Protein AF-N1UQJ8-F1 (afdb_monomer)

Secondary structure (DSSP, 8-state):
--HHHHHHHHHHHHHHHHHHHHHHHHHHHHHHHHHHHHHHHHHHHHH--SHHHHHHHHHHHHHHHHHHHHHHHH-TT--HHHHHHHHHHHHHHHTTSSS----HHHHHHHHHHHHHTT-HHHHHHHHHHT--TT---SSSSS-HHHHHHHHHHHHHHHS--GGG-SS------------

Structure (mmCIF, N/CA/C/O backbone):
data_AF-N1UQJ8-F1
#
_entry.id   AF-N1UQJ8-F1
#
loop_
_atom_site.group_PDB
_atom_site.id
_atom_site.type_symbol
_atom_site.label_atom_id
_atom_site.label_alt_id
_atom_site.label_comp_id
_atom_site.label_asym_id
_atom_site.label_entity_id
_atom_site.label_seq_id
_atom_site.pdbx_PDB_ins_code
_atom_site.Cartn_x
_atom_site.Cartn_y
_atom_site.Cartn_z
_atom_site.occupancy
_atom_site.B_iso_or_equiv
_atom_site.auth_seq_id
_atom_site.auth_comp_id
_atom_site.auth_asym_id
_atom_site.auth_atom_id
_atom_site.pdbx_PDB_model_num
ATOM 1 N N . MET A 1 1 ? 20.478 -15.744 -39.785 1.00 52.62 1 MET A N 1
ATOM 2 C CA . MET A 1 1 ? 20.527 -15.226 -38.402 1.00 52.62 1 MET A CA 1
ATOM 3 C C . MET A 1 1 ? 20.583 -16.413 -37.459 1.00 52.62 1 MET A C 1
ATOM 5 O O . MET A 1 1 ? 19.744 -17.298 -37.566 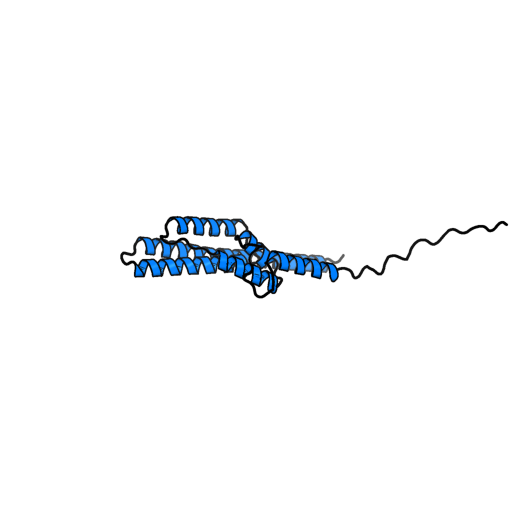1.00 52.62 1 MET A O 1
ATOM 9 N N . ASP A 1 2 ? 21.641 -16.450 -36.652 1.00 56.22 2 ASP A N 1
ATOM 10 C CA . ASP A 1 2 ? 22.179 -17.592 -35.904 1.00 56.22 2 ASP A CA 1
ATOM 11 C C . ASP A 1 2 ? 21.234 -18.195 -34.860 1.00 56.22 2 ASP A C 1
ATOM 13 O O . ASP A 1 2 ? 20.729 -17.490 -33.986 1.00 56.22 2 ASP A O 1
ATOM 17 N N . GLY A 1 3 ? 21.097 -19.525 -34.854 1.00 64.88 3 GLY A N 1
ATOM 18 C CA . GLY A 1 3 ? 20.376 -20.269 -33.809 1.00 64.88 3 GLY A CA 1
ATOM 19 C C . GLY A 1 3 ? 20.895 -20.013 -32.383 1.00 64.88 3 GLY A C 1
ATOM 20 O O . GLY A 1 3 ? 20.139 -20.153 -31.423 1.00 64.88 3 GLY A O 1
ATOM 21 N N . SER A 1 4 ? 22.142 -19.549 -32.246 1.00 72.38 4 SER A N 1
ATOM 22 C CA . SER A 1 4 ? 22.735 -19.099 -30.978 1.00 72.38 4 SER A CA 1
ATOM 23 C C . SER A 1 4 ? 22.048 -17.844 -30.414 1.00 72.38 4 SER A C 1
ATOM 25 O O . SER A 1 4 ? 21.702 -17.800 -29.234 1.00 72.38 4 SER A O 1
ATOM 27 N N . TYR A 1 5 ? 21.741 -16.854 -31.264 1.00 76.25 5 TYR A N 1
ATOM 28 C CA . TYR A 1 5 ? 21.048 -15.630 -30.843 1.00 76.25 5 TYR A CA 1
ATOM 29 C C . TYR A 1 5 ? 19.602 -15.913 -30.416 1.00 76.25 5 TYR A C 1
ATOM 31 O O . TYR A 1 5 ? 19.118 -15.356 -29.432 1.00 76.25 5 TYR A O 1
ATOM 39 N N . LYS A 1 6 ? 18.925 -16.833 -31.119 1.00 80.25 6 LYS A N 1
ATOM 40 C CA . LYS A 1 6 ? 17.567 -17.274 -30.773 1.00 80.25 6 LYS A CA 1
ATOM 41 C C . LYS A 1 6 ? 17.530 -17.982 -29.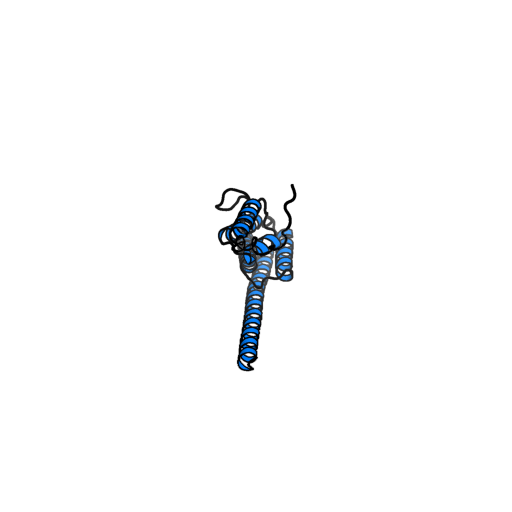410 1.00 80.25 6 LYS A C 1
ATOM 43 O O . LYS A 1 6 ? 16.727 -17.612 -28.562 1.00 80.25 6 LYS A O 1
ATOM 48 N N . SER A 1 7 ? 18.446 -18.921 -29.174 1.00 80.88 7 SER A N 1
ATOM 49 C CA . SER A 1 7 ? 18.568 -19.647 -27.898 1.00 80.88 7 SER A CA 1
ATOM 50 C C . SER A 1 7 ? 18.913 -18.727 -26.715 1.00 80.88 7 SER A C 1
ATOM 52 O O . SER A 1 7 ? 18.336 -18.835 -25.627 1.00 80.88 7 SER A O 1
ATOM 54 N N . PHE A 1 8 ? 19.814 -17.761 -26.928 1.00 83.75 8 PHE A N 1
ATOM 55 C CA . PHE A 1 8 ? 20.154 -16.768 -25.910 1.00 83.75 8 PHE A CA 1
ATOM 56 C C . PHE A 1 8 ? 18.946 -15.898 -25.545 1.00 83.75 8 PHE A C 1
ATOM 58 O O . PHE A 1 8 ? 18.638 -15.738 -24.364 1.00 83.75 8 PHE A O 1
ATOM 65 N N . ARG A 1 9 ? 18.217 -15.395 -26.548 1.00 89.00 9 ARG A N 1
ATOM 66 C CA . ARG A 1 9 ? 17.005 -14.596 -26.338 1.00 89.00 9 ARG A CA 1
ATOM 67 C C . ARG A 1 9 ? 15.936 -15.366 -25.558 1.00 89.00 9 ARG A C 1
ATOM 69 O O . ARG A 1 9 ? 15.451 -14.851 -24.556 1.00 89.00 9 ARG A O 1
ATOM 76 N N . GLU A 1 10 ? 15.640 -16.604 -25.950 1.00 89.12 10 GLU A N 1
ATOM 77 C CA . GLU A 1 10 ? 14.674 -17.466 -25.248 1.00 89.12 10 GLU A CA 1
ATOM 78 C C . GLU A 1 10 ? 15.070 -17.704 -23.779 1.00 89.12 10 GLU A C 1
ATOM 80 O O . GLU A 1 10 ? 14.221 -17.767 -22.889 1.00 89.12 10 GLU A O 1
ATOM 85 N N . THR A 1 11 ? 16.371 -17.808 -23.495 1.00 87.44 11 THR A N 1
ATOM 86 C CA . THR A 1 11 ? 16.876 -17.961 -22.123 1.00 87.44 11 THR A CA 1
ATOM 87 C C . THR A 1 11 ? 16.673 -16.692 -21.294 1.00 87.44 11 THR A C 1
ATOM 89 O O . THR A 1 11 ? 16.304 -16.777 -20.121 1.00 87.44 11 THR A O 1
ATOM 92 N N . ILE A 1 12 ? 16.914 -15.516 -21.880 1.00 89.25 12 ILE A N 1
ATOM 93 C CA . ILE A 1 12 ? 16.689 -14.227 -21.214 1.00 89.25 12 ILE A CA 1
ATOM 94 C C . ILE A 1 12 ? 15.198 -14.018 -20.932 1.00 89.25 12 ILE A C 1
ATOM 96 O O . ILE A 1 12 ? 14.849 -13.658 -19.809 1.00 89.25 12 ILE A O 1
ATOM 100 N N . GLU A 1 13 ? 14.327 -14.316 -21.897 1.00 89.94 13 GLU A N 1
ATOM 101 C CA . GLU A 1 13 ? 12.870 -14.216 -21.743 1.00 89.94 13 GLU A CA 1
ATOM 102 C C . GLU A 1 13 ? 12.369 -15.123 -20.602 1.00 89.94 13 GLU A C 1
ATOM 104 O O . GLU A 1 13 ? 11.734 -14.638 -19.668 1.00 89.94 13 GLU A O 1
ATOM 109 N N . LYS A 1 14 ? 12.779 -16.400 -20.563 1.00 89.75 14 LYS A N 1
ATOM 110 C CA . LYS A 1 14 ? 12.418 -17.321 -19.464 1.00 89.75 14 LYS A CA 1
ATOM 111 C C . LYS A 1 14 ? 12.905 -16.857 -18.089 1.00 89.75 14 LYS A C 1
ATOM 113 O O . LYS A 1 14 ? 12.211 -17.041 -17.085 1.00 89.75 14 LYS A O 1
ATOM 118 N N . LYS A 1 15 ? 14.111 -16.281 -18.009 1.00 87.00 15 LYS A N 1
ATOM 119 C CA . LYS A 1 15 ? 14.643 -15.729 -16.751 1.00 87.00 15 LYS A CA 1
ATOM 120 C C . LYS A 1 15 ? 13.838 -14.515 -16.294 1.00 87.00 15 LYS A C 1
ATOM 122 O O . LYS A 1 15 ? 13.539 -14.419 -15.105 1.00 87.00 15 LYS A O 1
ATOM 127 N N . ALA A 1 16 ? 13.469 -13.630 -17.219 1.00 84.75 16 ALA A N 1
ATOM 128 C CA . ALA A 1 16 ? 12.632 -12.471 -16.929 1.00 84.75 16 ALA A CA 1
ATOM 129 C C . ALA A 1 16 ? 11.248 -12.899 -16.413 1.00 84.75 16 ALA A C 1
ATOM 131 O O . ALA A 1 16 ? 10.844 -12.457 -15.341 1.00 84.75 16 ALA A O 1
ATOM 132 N N . GLU A 1 17 ? 10.586 -13.842 -17.090 1.00 87.88 17 GLU A N 1
ATOM 133 C CA . GLU A 1 17 ? 9.292 -14.398 -16.663 1.00 87.88 17 GLU A CA 1
ATOM 134 C C . GLU A 1 17 ? 9.362 -15.045 -15.272 1.00 87.88 17 GLU A C 1
ATOM 136 O O . GLU A 1 17 ? 8.488 -14.847 -14.424 1.00 87.88 17 GLU A O 1
ATOM 141 N N . THR A 1 18 ? 10.422 -15.813 -15.006 1.00 88.06 18 THR A N 1
ATOM 142 C CA . THR A 1 18 ? 10.614 -16.466 -13.703 1.00 88.06 18 THR A CA 1
ATOM 143 C C . THR A 1 18 ? 10.834 -15.437 -12.593 1.00 88.06 18 THR A C 1
ATOM 145 O O . THR A 1 18 ? 10.265 -15.573 -11.505 1.00 88.06 18 THR A O 1
ATOM 148 N N . SER A 1 19 ? 11.627 -14.397 -12.867 1.00 80.81 19 SER A N 1
ATOM 149 C CA . SER A 1 19 ? 11.856 -13.282 -11.944 1.00 80.81 19 SER A CA 1
ATOM 150 C C . SER A 1 19 ? 10.551 -12.551 -11.636 1.00 80.81 19 SER A C 1
ATOM 152 O O . SER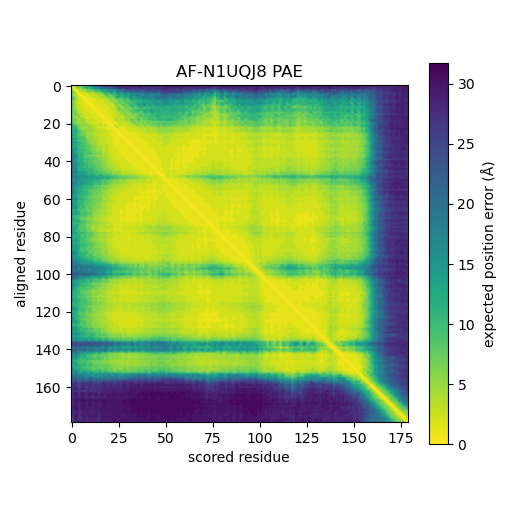 A 1 19 ? 10.211 -12.357 -10.470 1.00 80.81 19 SER A O 1
ATOM 154 N N . GLU A 1 20 ? 9.758 -12.248 -12.666 1.00 88.56 20 GLU A N 1
ATOM 155 C CA . GLU A 1 20 ? 8.463 -11.591 -12.513 1.00 88.56 20 GLU A CA 1
ATOM 156 C C . GLU A 1 20 ? 7.495 -12.426 -11.668 1.00 88.56 20 GLU A C 1
ATOM 158 O O . GLU A 1 20 ? 6.897 -11.926 -10.712 1.00 88.56 20 GLU A O 1
ATOM 163 N N . LYS A 1 21 ? 7.366 -13.723 -11.970 1.00 90.44 21 LYS A N 1
ATOM 164 C CA . LYS A 1 21 ? 6.500 -14.632 -11.211 1.00 90.44 21 LYS A CA 1
ATOM 165 C C . LYS A 1 21 ? 6.917 -14.713 -9.742 1.00 90.44 21 LYS A C 1
ATOM 167 O O . LYS A 1 21 ? 6.063 -14.678 -8.855 1.00 90.44 21 LYS A O 1
ATOM 172 N N . THR A 1 22 ? 8.220 -14.801 -9.483 1.00 90.88 22 THR A N 1
ATOM 173 C CA . THR A 1 22 ? 8.768 -14.875 -8.122 1.00 90.88 22 THR A CA 1
ATOM 174 C C . THR A 1 22 ? 8.526 -13.572 -7.364 1.00 90.88 22 THR A C 1
ATOM 176 O O . THR A 1 22 ? 8.047 -13.603 -6.231 1.00 90.88 22 THR A O 1
ATOM 179 N N . GLY A 1 23 ? 8.765 -12.428 -8.007 1.00 90.88 23 GLY A N 1
ATOM 180 C CA . GLY A 1 23 ? 8.510 -11.106 -7.444 1.00 90.88 23 GLY A CA 1
ATOM 181 C C . GLY A 1 23 ? 7.039 -10.884 -7.089 1.00 90.88 23 GLY A C 1
ATOM 182 O O . GLY A 1 23 ? 6.725 -10.484 -5.966 1.00 90.88 23 GLY A O 1
ATOM 183 N N . ARG A 1 24 ? 6.121 -11.245 -7.996 1.00 93.06 24 ARG A N 1
ATOM 184 C CA . ARG A 1 24 ? 4.669 -11.215 -7.746 1.00 93.06 24 ARG A CA 1
ATOM 185 C C . ARG A 1 24 ? 4.270 -12.122 -6.583 1.00 93.06 24 ARG A C 1
ATOM 187 O O . ARG A 1 24 ? 3.485 -11.708 -5.734 1.00 93.06 24 ARG A O 1
ATOM 194 N N . SER A 1 25 ? 4.813 -13.339 -6.518 1.00 93.69 25 SER A N 1
ATOM 195 C CA . SER A 1 25 ? 4.526 -14.269 -5.420 1.00 93.69 25 SER A CA 1
ATOM 196 C C . SER A 1 25 ? 5.012 -13.729 -4.076 1.00 93.69 25 SER A C 1
ATOM 198 O O . SER A 1 25 ? 4.287 -13.820 -3.088 1.00 93.69 25 SER A O 1
ATOM 200 N N . HIS A 1 26 ? 6.214 -13.153 -4.033 1.00 94.88 26 HIS A N 1
ATOM 201 C CA . HIS A 1 26 ? 6.765 -12.557 -2.820 1.00 94.88 26 HIS A CA 1
ATOM 202 C C . HIS A 1 26 ? 5.910 -11.378 -2.338 1.00 94.88 26 HIS A C 1
ATOM 204 O O . HIS A 1 26 ? 5.554 -11.318 -1.161 1.00 94.88 26 HIS A O 1
ATOM 210 N N . LEU A 1 27 ? 5.516 -10.483 -3.254 1.00 96.56 27 LEU A N 1
ATOM 211 C CA . LEU A 1 27 ? 4.613 -9.375 -2.947 1.00 96.56 27 LEU A CA 1
ATOM 212 C C . LEU A 1 27 ? 3.276 -9.881 -2.387 1.00 96.56 27 LEU A C 1
ATOM 214 O O . LEU A 1 27 ? 2.845 -9.425 -1.332 1.00 96.56 27 LEU A O 1
ATOM 218 N N . SER A 1 28 ? 2.640 -10.847 -3.054 1.00 95.31 28 SER A N 1
ATOM 219 C CA . SER A 1 28 ? 1.367 -11.416 -2.598 1.00 95.31 28 SER A CA 1
ATOM 220 C C . SER A 1 28 ? 1.471 -12.035 -1.204 1.00 95.31 28 SER A C 1
ATOM 222 O O . SER A 1 28 ? 0.627 -11.753 -0.358 1.00 95.31 28 SER A O 1
ATOM 224 N N . ASN A 1 29 ? 2.523 -12.811 -0.929 1.00 96.44 29 ASN A N 1
ATOM 225 C CA . ASN A 1 29 ? 2.736 -13.416 0.390 1.00 96.44 29 ASN A CA 1
ATOM 226 C C . ASN A 1 29 ? 2.926 -12.356 1.482 1.00 96.44 29 ASN A C 1
ATOM 228 O O . ASN A 1 29 ? 2.368 -12.472 2.578 1.00 96.44 29 ASN A O 1
ATOM 232 N N . ARG A 1 30 ? 3.692 -11.300 1.177 1.00 97.00 30 ARG A N 1
ATOM 233 C CA . ARG A 1 30 ? 3.919 -10.188 2.102 1.00 97.00 30 ARG A CA 1
ATOM 234 C C . ARG A 1 30 ? 2.614 -9.472 2.438 1.00 97.00 30 ARG A C 1
ATOM 236 O O . ARG A 1 30 ? 2.335 -9.253 3.612 1.00 97.00 30 ARG A O 1
ATOM 243 N N . LEU A 1 31 ? 1.808 -9.161 1.424 1.00 97.69 31 LEU A N 1
ATOM 244 C CA . LEU A 1 31 ? 0.510 -8.511 1.608 1.00 97.69 31 LEU A CA 1
ATOM 245 C C . LEU A 1 31 ? -0.469 -9.394 2.378 1.00 97.69 31 LEU A C 1
ATOM 247 O O . LEU A 1 31 ? -1.176 -8.890 3.241 1.00 97.69 31 LEU A O 1
ATOM 251 N N . GLU A 1 32 ? -0.491 -10.703 2.127 1.00 97.38 32 GLU A N 1
ATOM 252 C CA . GLU A 1 32 ? -1.380 -11.608 2.859 1.00 97.38 32 GLU A CA 1
ATOM 253 C C . GLU A 1 32 ? -1.020 -11.678 4.346 1.00 97.38 32 GLU A C 1
ATOM 255 O O . GLU A 1 32 ? -1.902 -11.635 5.198 1.00 97.38 32 GLU A O 1
ATOM 260 N N . THR A 1 33 ? 0.274 -11.663 4.677 1.00 97.69 33 THR A N 1
ATOM 261 C CA . THR A 1 33 ? 0.726 -11.571 6.076 1.00 97.69 33 THR A CA 1
ATOM 262 C C . THR A 1 33 ? 0.260 -10.268 6.731 1.00 97.69 33 THR A C 1
ATOM 264 O O . THR A 1 33 ? -0.181 -10.278 7.879 1.00 97.69 33 THR A O 1
ATOM 267 N N . ILE A 1 34 ? 0.305 -9.155 5.995 1.00 97.81 34 ILE A N 1
ATOM 268 C CA . ILE A 1 34 ? -0.184 -7.854 6.467 1.00 97.81 34 ILE A CA 1
ATOM 269 C C . ILE A 1 34 ? -1.697 -7.890 6.703 1.00 97.81 34 ILE A C 1
ATOM 271 O O . ILE A 1 34 ? -2.158 -7.438 7.747 1.00 97.81 34 ILE A O 1
ATOM 275 N N . TYR A 1 35 ? -2.478 -8.466 5.785 1.00 97.31 35 TYR A N 1
ATOM 276 C CA . TYR A 1 35 ? -3.929 -8.577 5.954 1.00 97.31 35 TYR A CA 1
ATOM 277 C C . TYR A 1 35 ? -4.311 -9.471 7.135 1.00 97.31 35 TYR A C 1
ATOM 279 O O . TYR A 1 35 ? -5.182 -9.099 7.916 1.00 97.31 35 TYR A O 1
ATOM 287 N N . LEU A 1 36 ? -3.627 -10.603 7.318 1.00 97.44 36 LEU A N 1
ATOM 288 C CA . LEU A 1 36 ? -3.834 -11.469 8.481 1.00 97.44 36 LEU A CA 1
ATOM 289 C C . LEU A 1 36 ? -3.515 -10.747 9.794 1.00 97.44 36 LEU A C 1
ATOM 291 O O . LEU A 1 36 ? -4.248 -10.900 10.769 1.00 97.44 36 LEU A O 1
ATOM 295 N N . LEU A 1 37 ? -2.450 -9.940 9.818 1.00 97.50 37 LEU A N 1
ATOM 296 C CA . LEU A 1 37 ? -2.112 -9.115 10.975 1.00 97.50 37 LEU A CA 1
ATOM 297 C C . LEU A 1 37 ? -3.211 -8.086 11.262 1.00 97.50 37 LEU A C 1
ATOM 299 O O . LEU A 1 37 ? -3.656 -7.990 12.402 1.00 97.50 37 LEU A O 1
ATOM 303 N N . ILE A 1 38 ? -3.679 -7.365 10.239 1.00 95.94 38 ILE A N 1
ATOM 304 C CA . ILE A 1 38 ? -4.768 -6.389 10.375 1.00 95.94 38 ILE A CA 1
ATOM 305 C C . ILE A 1 38 ? -6.014 -7.060 10.952 1.00 95.94 38 ILE A C 1
ATOM 307 O O . ILE A 1 38 ? -6.547 -6.568 11.939 1.00 95.94 38 ILE A O 1
ATOM 311 N N . GLU A 1 39 ? -6.460 -8.190 10.398 1.00 95.81 39 GLU A N 1
ATOM 312 C CA . GLU A 1 39 ? -7.659 -8.882 10.894 1.00 95.81 39 GLU A CA 1
ATOM 313 C C . GLU A 1 39 ? -7.492 -9.400 12.324 1.00 95.81 39 GLU A C 1
ATOM 315 O O . GLU A 1 39 ? -8.425 -9.316 13.128 1.00 95.81 39 GLU A O 1
ATOM 320 N N . ARG A 1 40 ? -6.303 -9.911 12.668 1.00 97.31 40 ARG A N 1
ATOM 321 C CA . ARG A 1 40 ? -6.004 -10.379 14.024 1.00 97.31 40 ARG A CA 1
ATOM 322 C C . ARG A 1 40 ? -6.102 -9.243 15.032 1.00 97.31 40 ARG A C 1
ATOM 324 O O . ARG A 1 40 ? -6.803 -9.383 16.029 1.00 97.31 40 ARG A O 1
ATOM 331 N N . GLU A 1 41 ? -5.404 -8.138 14.784 1.00 95.94 41 GLU A N 1
ATOM 332 C CA . GLU A 1 41 ? -5.404 -6.991 15.698 1.00 95.94 41 GLU A CA 1
ATOM 333 C C . GLU A 1 41 ? -6.775 -6.309 15.730 1.00 95.94 41 GLU A C 1
ATOM 335 O O . GLU A 1 41 ? -7.223 -5.903 16.794 1.00 95.94 41 GLU A O 1
ATOM 340 N N . PHE A 1 42 ? -7.484 -6.261 14.599 1.00 93.50 42 PHE A N 1
ATOM 341 C CA . PHE A 1 42 ? -8.849 -5.742 14.524 1.00 93.50 42 PHE A CA 1
ATOM 342 C C . PHE A 1 42 ? -9.834 -6.573 15.359 1.00 93.50 42 PHE A C 1
ATOM 344 O O . PHE A 1 42 ? -10.694 -6.028 16.043 1.00 93.50 42 PHE A O 1
ATOM 351 N N . THR A 1 43 ? -9.694 -7.900 15.342 1.00 94.12 43 THR A N 1
ATOM 352 C CA . THR A 1 43 ? -10.510 -8.794 16.176 1.00 94.12 43 THR A CA 1
ATOM 353 C C . THR A 1 43 ? -10.142 -8.668 17.654 1.00 94.12 43 THR A C 1
ATOM 355 O O . THR A 1 43 ? -11.031 -8.652 18.499 1.00 94.12 43 THR A O 1
ATOM 358 N N . ALA A 1 44 ? -8.850 -8.559 17.972 1.00 95.19 44 ALA A N 1
ATOM 359 C CA . ALA A 1 44 ? -8.382 -8.392 19.345 1.00 95.19 44 ALA A CA 1
ATOM 360 C C . ALA A 1 44 ? -8.844 -7.057 19.954 1.00 95.19 44 ALA A C 1
ATOM 362 O O . ALA A 1 44 ? -9.317 -7.044 21.084 1.00 95.19 44 ALA A O 1
ATOM 363 N N . GLU A 1 45 ? -8.803 -5.963 19.187 1.00 93.12 45 GLU A N 1
ATOM 364 C CA . GLU A 1 45 ? -9.325 -4.651 19.595 1.00 93.12 45 GLU A CA 1
ATOM 365 C C . GLU A 1 45 ? -10.803 -4.718 19.991 1.00 93.12 45 GLU A C 1
ATOM 367 O O . GLU A 1 45 ? -11.189 -4.211 21.043 1.00 93.12 45 GLU A O 1
ATOM 372 N N . ALA A 1 46 ? -11.615 -5.417 19.193 1.00 91.00 46 ALA A N 1
ATOM 373 C CA . ALA A 1 46 ? -13.041 -5.569 19.456 1.00 91.00 46 ALA A CA 1
ATOM 374 C C . ALA A 1 46 ? -13.346 -6.403 20.715 1.00 91.00 46 ALA A C 1
ATOM 376 O O . ALA A 1 46 ? -14.423 -6.254 21.294 1.00 91.00 46 ALA A O 1
ATOM 377 N N . LEU A 1 47 ? -12.427 -7.287 21.116 1.00 94.25 47 LEU A N 1
ATOM 378 C CA . LEU A 1 47 ? -12.545 -8.148 22.297 1.00 94.25 47 LEU A CA 1
ATOM 379 C C . LEU A 1 47 ? -11.891 -7.555 23.550 1.00 94.25 47 LEU A C 1
A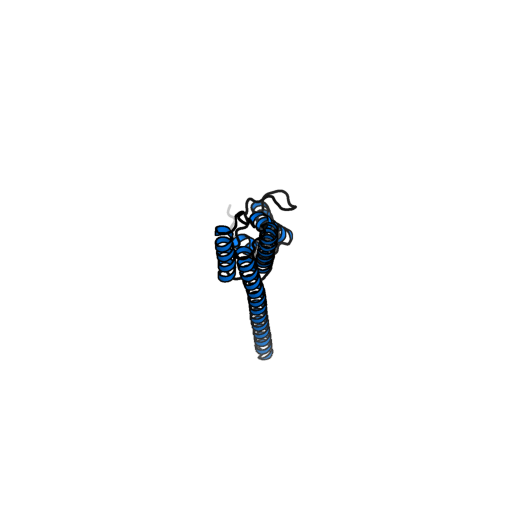TOM 381 O O . LEU A 1 47 ? -12.095 -8.091 24.634 1.00 94.25 47 LEU A O 1
ATOM 385 N N . ALA A 1 48 ? -11.096 -6.494 23.412 1.00 93.19 48 ALA A N 1
ATOM 386 C CA . ALA A 1 48 ? -10.417 -5.873 24.537 1.00 93.19 48 ALA A CA 1
ATOM 387 C C . ALA A 1 48 ? -11.418 -5.157 25.457 1.00 93.19 48 ALA A C 1
ATOM 389 O O . ALA A 1 48 ? -12.316 -4.439 25.003 1.00 93.19 48 ALA A O 1
ATOM 390 N N . ASP A 1 49 ? -11.229 -5.306 26.766 1.00 91.88 49 ASP A N 1
ATOM 391 C CA . ASP A 1 49 ? -12.071 -4.655 27.773 1.00 91.88 49 ASP A CA 1
ATOM 392 C C . ASP A 1 49 ? -11.511 -3.279 28.167 1.00 91.88 49 ASP A C 1
ATOM 394 O O . ASP A 1 49 ? -12.269 -2.325 28.364 1.00 91.88 49 ASP A O 1
ATOM 398 N N . ALA A 1 50 ? -10.181 -3.151 28.226 1.00 94.62 50 ALA A N 1
ATOM 399 C CA . ALA A 1 50 ? -9.487 -1.924 28.607 1.00 94.62 50 ALA A CA 1
ATOM 400 C C . ALA A 1 50 ? -9.222 -1.000 27.405 1.00 94.62 50 ALA A C 1
ATOM 402 O O . ALA A 1 50 ? -8.844 -1.445 26.321 1.00 94.62 50 ALA A O 1
ATOM 403 N N . GLU A 1 51 ? -9.365 0.314 27.600 1.00 90.31 51 GLU A N 1
ATOM 404 C CA . GLU A 1 51 ? -9.135 1.299 26.529 1.00 90.31 51 GLU A CA 1
ATOM 405 C C . GLU A 1 51 ? -7.657 1.358 26.098 1.00 90.31 51 GLU A C 1
ATOM 407 O O . GLU A 1 51 ? -7.374 1.502 24.913 1.00 90.31 51 GLU A O 1
ATOM 412 N N . GLU A 1 52 ? -6.717 1.162 27.026 1.00 92.81 52 GLU A N 1
ATOM 413 C CA . GLU A 1 52 ? -5.275 1.108 26.730 1.00 92.81 52 GLU A CA 1
ATOM 414 C C . GLU A 1 52 ? -4.921 -0.069 25.802 1.00 92.81 52 GLU A C 1
ATOM 416 O O . GLU A 1 52 ? -4.101 0.058 24.889 1.00 92.81 52 GLU A O 1
ATOM 421 N N . GLU A 1 53 ? -5.574 -1.219 25.993 1.00 93.38 53 GLU A N 1
ATOM 422 C CA . GLU A 1 53 ? -5.406 -2.387 25.124 1.00 93.38 53 GLU A CA 1
ATOM 423 C C . GLU A 1 53 ? -5.979 -2.120 23.730 1.00 93.38 53 GLU A C 1
ATOM 425 O O . GLU A 1 53 ? -5.325 -2.423 22.728 1.00 93.38 53 GLU A O 1
ATOM 430 N N . LYS A 1 54 ? -7.153 -1.478 23.648 1.00 91.81 54 LYS A N 1
ATOM 431 C CA . LYS A 1 54 ? -7.740 -1.051 22.369 1.00 91.81 54 LYS A CA 1
ATOM 432 C C . LYS A 1 54 ? -6.803 -0.129 21.611 1.00 91.81 54 LYS A C 1
ATOM 434 O O . LYS A 1 54 ? -6.514 -0.389 20.446 1.00 91.81 54 LYS A O 1
ATOM 439 N N . GLU A 1 55 ? -6.277 0.901 22.267 1.00 91.06 55 GLU A N 1
ATOM 440 C CA . GLU A 1 55 ? -5.337 1.840 21.653 1.00 91.06 55 GLU A CA 1
ATOM 441 C C . GLU A 1 55 ? -4.073 1.124 21.145 1.00 91.06 55 GLU A C 1
ATOM 443 O O . GLU A 1 55 ? -3.623 1.361 20.021 1.00 91.06 55 GLU A O 1
ATOM 448 N N . SER A 1 56 ? -3.534 0.179 21.920 1.00 94.12 56 SER A N 1
ATOM 449 C CA . SER A 1 56 ? -2.393 -0.648 21.508 1.00 94.12 56 SER A CA 1
ATOM 450 C C . SER A 1 56 ? -2.682 -1.458 20.237 1.00 94.12 56 SER A C 1
ATOM 452 O O . SER A 1 56 ? -1.863 -1.480 19.310 1.00 94.12 56 SER A O 1
ATOM 454 N N . HIS A 1 57 ? -3.855 -2.089 20.144 1.00 94.56 57 HIS A N 1
ATOM 455 C CA . HIS A 1 57 ? -4.267 -2.824 18.946 1.00 94.56 57 HIS A CA 1
ATOM 456 C C . HIS A 1 57 ? -4.507 -1.898 17.749 1.00 94.56 57 HIS A C 1
ATOM 458 O O . HIS A 1 57 ? -4.036 -2.195 16.649 1.00 94.56 57 HIS A O 1
ATOM 464 N N . GLN A 1 58 ? -5.147 -0.744 17.954 1.00 91.75 58 GLN A N 1
ATOM 465 C CA . GLN A 1 58 ? -5.328 0.266 16.909 1.00 91.75 58 GLN A CA 1
ATOM 466 C C . GLN A 1 58 ? -3.977 0.722 16.349 1.00 91.75 58 GLN A C 1
ATOM 468 O O . GLN A 1 58 ? -3.769 0.677 15.138 1.00 91.75 58 GLN A O 1
ATOM 473 N N . ASN A 1 59 ? -2.998 1.022 17.203 1.00 92.06 59 ASN A N 1
ATOM 474 C CA . ASN A 1 59 ? -1.651 1.388 16.760 1.00 92.06 59 ASN A CA 1
ATOM 475 C C . ASN A 1 59 ? -0.991 0.297 15.900 1.00 92.06 59 ASN A C 1
ATOM 477 O O . ASN A 1 59 ? -0.402 0.601 14.861 1.00 92.06 59 ASN A O 1
ATOM 481 N N . LYS A 1 60 ? -1.137 -0.984 16.258 1.00 95.12 60 LYS A N 1
ATOM 482 C CA . LYS A 1 60 ? -0.616 -2.095 15.439 1.00 95.12 60 LYS A CA 1
ATOM 483 C C . LYS A 1 60 ? -1.321 -2.211 14.089 1.00 95.12 60 LYS A C 1
ATOM 485 O O . LYS A 1 60 ? -0.662 -2.472 13.084 1.00 95.12 60 LYS A O 1
ATOM 490 N N . ILE A 1 61 ? -2.634 -1.983 14.043 1.00 94.50 61 ILE A N 1
ATOM 491 C CA . ILE A 1 61 ? -3.395 -1.920 12.788 1.00 94.50 61 ILE A CA 1
ATOM 492 C C . ILE A 1 61 ? -2.857 -0.787 11.908 1.00 94.50 61 ILE A C 1
ATOM 494 O O . ILE A 1 61 ? -2.650 -0.983 10.709 1.00 94.50 61 ILE A O 1
ATOM 498 N N . HIS A 1 62 ? -2.581 0.382 12.494 1.00 91.31 62 HIS A N 1
ATOM 499 C CA . HIS A 1 62 ? -2.037 1.527 11.764 1.00 91.31 62 HIS A CA 1
ATOM 500 C C . HIS A 1 62 ? -0.677 1.179 11.159 1.00 91.31 62 HIS A C 1
ATOM 502 O O . HIS A 1 62 ? -0.476 1.395 9.965 1.00 91.31 62 HIS A O 1
ATOM 508 N N . GLU A 1 63 ? 0.232 0.603 11.947 1.00 93.88 63 GLU A N 1
ATOM 509 C CA . GLU A 1 63 ? 1.555 0.201 11.462 1.00 93.88 63 GLU A CA 1
ATOM 510 C C . GLU A 1 63 ? 1.479 -0.872 10.371 1.00 93.88 63 GLU A C 1
ATOM 512 O O . GLU A 1 63 ? 2.176 -0.774 9.360 1.00 93.88 63 GLU A O 1
ATOM 517 N N . ALA A 1 64 ? 0.568 -1.840 10.492 1.00 96.00 64 ALA A N 1
ATOM 518 C CA . ALA A 1 64 ? 0.359 -2.847 9.456 1.00 96.00 64 ALA A CA 1
ATOM 519 C C . ALA A 1 64 ? -0.114 -2.223 8.129 1.00 96.00 64 ALA A C 1
ATOM 521 O O . ALA A 1 64 ? 0.407 -2.552 7.060 1.00 96.00 64 ALA A O 1
ATOM 522 N N . PHE A 1 65 ? -1.052 -1.270 8.170 1.00 95.31 65 PHE A N 1
ATOM 523 C CA . PHE A 1 65 ? -1.455 -0.539 6.966 1.00 95.31 65 PHE A CA 1
ATOM 524 C C . PHE A 1 65 ? -0.325 0.323 6.396 1.00 95.31 65 PHE A C 1
ATOM 526 O O . PHE A 1 65 ? -0.141 0.339 5.177 1.00 95.31 65 PHE A O 1
ATOM 533 N N . ARG A 1 66 ? 0.452 1.008 7.247 1.00 94.31 66 ARG A N 1
ATOM 534 C CA . ARG A 1 66 ? 1.626 1.791 6.820 1.00 94.31 66 ARG A CA 1
ATOM 535 C C . ARG A 1 66 ? 2.616 0.910 6.070 1.00 94.31 66 ARG A C 1
ATOM 537 O O . ARG A 1 66 ? 3.084 1.293 4.997 1.00 94.31 66 ARG A O 1
ATOM 544 N N . GLU A 1 67 ? 2.900 -0.269 6.607 1.00 96.19 67 GLU A N 1
ATOM 545 C CA . GLU A 1 67 ? 3.773 -1.260 5.988 1.00 96.19 67 GLU A CA 1
ATOM 546 C C . GLU A 1 67 ? 3.217 -1.744 4.639 1.00 96.19 67 GLU A C 1
ATOM 548 O O . GLU A 1 67 ? 3.956 -1.817 3.652 1.00 96.19 67 GLU A O 1
ATOM 553 N N . GLY A 1 68 ? 1.911 -2.015 4.565 1.00 96.75 68 GLY A N 1
ATOM 554 C CA . GLY A 1 68 ? 1.240 -2.421 3.328 1.00 96.75 68 GLY A CA 1
ATOM 555 C C . GLY A 1 68 ? 1.316 -1.353 2.240 1.00 96.75 68 GLY A C 1
ATOM 556 O O . GLY A 1 68 ? 1.655 -1.656 1.096 1.00 96.75 68 GLY A O 1
ATOM 557 N N . ILE A 1 69 ? 1.080 -0.091 2.602 1.00 96.19 69 ILE A N 1
ATOM 558 C CA . ILE A 1 69 ? 1.173 1.049 1.686 1.00 96.19 69 ILE A CA 1
ATOM 559 C C . ILE A 1 69 ? 2.601 1.213 1.163 1.00 96.19 69 ILE A C 1
ATOM 561 O O . ILE A 1 69 ? 2.784 1.345 -0.047 1.00 96.19 69 ILE A O 1
ATOM 565 N N . ILE A 1 70 ? 3.617 1.159 2.032 1.00 96.50 70 ILE A N 1
ATOM 566 C CA . ILE A 1 70 ? 5.029 1.238 1.615 1.00 96.50 70 ILE A CA 1
ATOM 567 C C . ILE A 1 70 ? 5.370 0.087 0.664 1.00 96.50 70 ILE A C 1
ATOM 569 O O . ILE A 1 70 ? 5.967 0.314 -0.390 1.00 96.50 70 ILE A O 1
ATOM 573 N N . THR A 1 71 ? 4.955 -1.132 1.014 1.00 97.31 71 THR A N 1
ATOM 574 C CA . THR A 1 71 ? 5.211 -2.345 0.228 1.00 97.31 71 THR A CA 1
ATOM 575 C C . THR A 1 71 ? 4.640 -2.222 -1.185 1.00 97.31 71 THR A C 1
ATOM 577 O O . THR A 1 71 ? 5.350 -2.472 -2.157 1.00 97.31 71 THR A O 1
ATOM 580 N N . LEU A 1 72 ? 3.384 -1.784 -1.318 1.00 97.62 72 LEU A N 1
ATOM 581 C CA . LEU A 1 72 ? 2.749 -1.568 -2.622 1.00 97.62 72 LEU A CA 1
ATOM 582 C C . LEU A 1 72 ? 3.396 -0.422 -3.392 1.00 97.62 72 LEU A C 1
ATOM 584 O O . LEU A 1 72 ? 3.616 -0.518 -4.596 1.00 97.62 72 LEU A O 1
ATOM 588 N N . THR A 1 73 ? 3.722 0.662 -2.700 1.00 97.06 73 THR A N 1
ATOM 589 C CA . THR A 1 73 ? 4.288 1.850 -3.333 1.00 97.06 73 THR A CA 1
ATOM 590 C C . THR A 1 73 ? 5.639 1.549 -3.976 1.00 97.06 73 THR A C 1
ATOM 592 O O . THR A 1 73 ? 5.869 1.921 -5.124 1.00 97.06 73 THR A O 1
ATOM 595 N N . LYS A 1 74 ? 6.511 0.823 -3.271 1.00 96.06 74 LYS A N 1
ATOM 596 C CA . LYS A 1 74 ? 7.889 0.560 -3.709 1.00 96.06 74 LYS A CA 1
ATOM 597 C C . LYS A 1 74 ? 8.045 -0.671 -4.608 1.00 96.06 74 LYS A C 1
ATOM 599 O O . LYS A 1 74 ? 9.129 -0.884 -5.141 1.00 96.06 74 LYS A O 1
ATOM 604 N N . SER A 1 75 ? 7.005 -1.487 -4.783 1.00 95.75 75 SER A N 1
ATOM 605 C CA . SER A 1 75 ? 7.099 -2.708 -5.588 1.00 95.75 75 SER A CA 1
ATOM 606 C C . SER A 1 75 ? 6.803 -2.472 -7.070 1.00 95.75 75 SER A C 1
ATOM 608 O O . SER A 1 75 ? 5.784 -1.891 -7.436 1.00 95.75 75 SER A O 1
ATOM 610 N N . GLU A 1 76 ? 7.658 -3.023 -7.931 1.00 94.25 76 GLU A N 1
ATOM 611 C CA . GLU A 1 76 ? 7.456 -3.084 -9.387 1.00 94.25 76 GLU A CA 1
ATOM 612 C C . GLU A 1 76 ? 6.359 -4.077 -9.803 1.00 94.25 76 GLU A C 1
ATOM 614 O O . GLU A 1 76 ? 5.882 -4.038 -10.933 1.00 94.25 76 GLU A O 1
ATOM 619 N N . PHE A 1 77 ? 5.929 -4.956 -8.892 1.00 95.38 77 PHE A N 1
ATOM 620 C CA . PHE A 1 77 ? 4.938 -6.005 -9.160 1.00 95.38 77 PHE A CA 1
ATOM 621 C C . PHE A 1 77 ? 3.526 -5.647 -8.691 1.00 95.38 77 PHE A C 1
ATOM 623 O O . PHE A 1 77 ? 2.608 -6.468 -8.807 1.00 95.38 77 PHE A O 1
ATOM 630 N N . THR A 1 78 ? 3.355 -4.442 -8.145 1.00 95.56 78 THR A N 1
ATOM 631 C CA . THR A 1 78 ? 2.063 -3.935 -7.690 1.00 95.56 78 THR A CA 1
ATOM 632 C C . THR A 1 78 ? 1.069 -3.874 -8.841 1.00 95.56 78 THR A C 1
ATOM 634 O O . THR A 1 78 ? 1.383 -3.431 -9.944 1.00 95.56 78 THR A O 1
ATOM 637 N N . ASN A 1 79 ? -0.164 -4.298 -8.573 1.00 93.81 79 ASN A N 1
ATOM 638 C CA . ASN A 1 79 ? -1.277 -4.164 -9.505 1.00 93.81 79 ASN A CA 1
ATOM 639 C C . ASN A 1 79 ? -2.480 -3.453 -8.869 1.00 93.81 79 ASN A C 1
ATOM 641 O O . ASN A 1 79 ? -2.591 -3.337 -7.647 1.00 93.81 79 ASN A O 1
ATOM 645 N N . LEU A 1 80 ? -3.407 -3.007 -9.721 1.00 94.06 80 LEU A N 1
ATOM 646 C CA . LEU A 1 80 ? -4.602 -2.273 -9.299 1.00 94.06 80 LEU A CA 1
ATOM 647 C C . LEU A 1 80 ? -5.467 -3.064 -8.313 1.00 94.06 80 LEU A C 1
ATOM 649 O O . LEU A 1 80 ? -5.933 -2.495 -7.336 1.00 94.06 80 LEU A O 1
ATOM 653 N N . THR A 1 81 ? -5.615 -4.379 -8.488 1.00 95.38 81 THR A N 1
ATOM 654 C CA . THR A 1 81 ? -6.411 -5.208 -7.571 1.00 95.38 81 THR A CA 1
ATOM 655 C C . THR A 1 81 ? -5.844 -5.205 -6.150 1.00 95.38 81 THR A C 1
ATOM 657 O O . THR A 1 81 ? -6.604 -5.170 -5.183 1.00 95.38 81 THR A O 1
ATOM 660 N N . GLN A 1 82 ? -4.517 -5.207 -5.996 1.00 96.44 82 GLN A N 1
ATOM 661 C CA . GLN A 1 82 ? -3.871 -5.102 -4.685 1.00 96.44 82 GLN A CA 1
ATOM 662 C C . GLN A 1 82 ? -4.062 -3.709 -4.064 1.00 96.44 82 GLN A C 1
ATOM 664 O O . GLN A 1 82 ? -4.333 -3.612 -2.866 1.00 96.44 82 GLN A O 1
ATOM 669 N N . ILE A 1 83 ? -3.976 -2.651 -4.878 1.00 95.88 83 ILE A N 1
ATOM 670 C CA . ILE A 1 83 ? -4.245 -1.263 -4.465 1.00 95.88 83 ILE A CA 1
ATOM 671 C C . ILE A 1 83 ? -5.701 -1.098 -4.007 1.00 95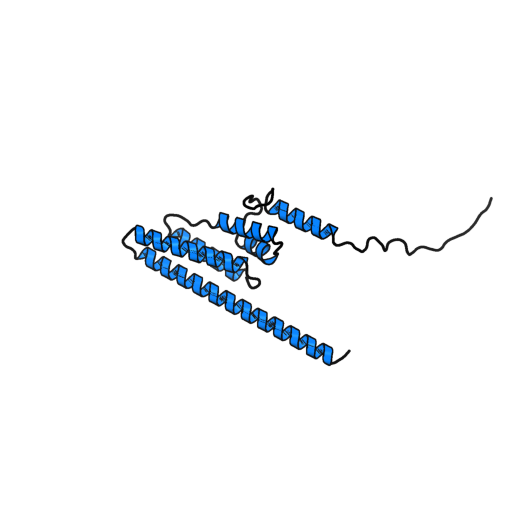.88 83 ILE A C 1
ATOM 673 O O . ILE A 1 83 ? -5.969 -0.528 -2.948 1.00 95.88 83 ILE A O 1
ATOM 677 N N . ASP A 1 84 ? -6.652 -1.635 -4.765 1.00 96.19 84 ASP A N 1
ATOM 678 C CA . ASP A 1 84 ? -8.071 -1.560 -4.433 1.00 96.19 84 ASP A CA 1
ATOM 679 C C . ASP A 1 84 ? -8.393 -2.360 -3.168 1.00 96.19 84 ASP A C 1
ATOM 681 O O . ASP A 1 84 ? -9.159 -1.892 -2.321 1.00 96.19 84 ASP A O 1
ATOM 685 N N . ARG A 1 85 ? -7.772 -3.537 -2.992 1.00 95.88 85 ARG A N 1
ATOM 686 C CA . ARG A 1 85 ? -7.933 -4.359 -1.783 1.00 95.88 85 ARG A CA 1
ATOM 687 C C . ARG A 1 85 ? -7.489 -3.595 -0.539 1.00 95.88 85 ARG A C 1
ATOM 689 O O . ARG A 1 85 ? -8.285 -3.486 0.390 1.00 95.88 85 ARG A O 1
ATOM 696 N N . ILE A 1 86 ? -6.284 -3.014 -0.520 1.00 94.88 86 ILE A N 1
ATOM 697 C CA . ILE A 1 86 ? -5.808 -2.298 0.676 1.00 94.88 86 ILE A CA 1
ATOM 698 C C . ILE A 1 86 ? -6.664 -1.062 0.982 1.00 94.88 86 ILE A C 1
ATOM 700 O O . ILE A 1 86 ? -6.982 -0.809 2.142 1.00 94.88 86 ILE A O 1
ATOM 704 N N . LYS A 1 87 ? -7.116 -0.329 -0.047 1.00 93.44 87 LYS A N 1
ATOM 705 C CA . LYS A 1 87 ? -8.017 0.823 0.115 1.00 93.44 87 LYS A CA 1
ATOM 706 C C . LYS A 1 87 ? -9.367 0.408 0.693 1.00 93.44 87 LYS A C 1
ATOM 708 O O . LYS A 1 87 ? -9.902 1.086 1.573 1.00 93.44 87 LYS A O 1
ATOM 713 N N . LYS A 1 88 ? -9.921 -0.707 0.211 1.00 94.19 88 LYS A N 1
ATOM 714 C CA . LYS A 1 88 ? -11.179 -1.269 0.710 1.00 94.19 88 LYS A CA 1
ATOM 715 C C . LYS A 1 88 ? -11.050 -1.713 2.165 1.00 94.19 88 LYS A C 1
ATOM 717 O O . LYS A 1 88 ? -11.929 -1.389 2.961 1.00 94.19 88 LYS A O 1
ATOM 722 N N . GLU A 1 89 ? -9.958 -2.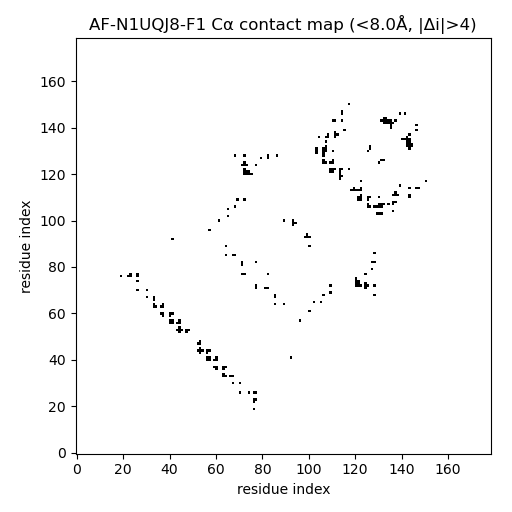387 2.514 1.00 93.56 89 GLU A N 1
ATOM 723 C CA . GLU A 1 89 ? -9.692 -2.812 3.890 1.00 93.56 89 GLU A CA 1
ATOM 724 C C . GLU A 1 89 ? -9.509 -1.623 4.834 1.00 93.56 89 GLU A C 1
ATOM 726 O O . GLU A 1 89 ? -10.155 -1.572 5.879 1.00 93.56 89 GLU A O 1
ATOM 731 N N . ALA A 1 90 ? -8.736 -0.609 4.435 1.00 92.00 90 ALA A N 1
ATOM 732 C CA . ALA A 1 90 ? -8.582 0.619 5.215 1.00 92.00 90 ALA A CA 1
ATOM 733 C C . ALA A 1 90 ? -9.934 1.304 5.462 1.00 92.00 90 ALA A C 1
ATOM 735 O O . ALA A 1 90 ? -10.237 1.708 6.583 1.00 92.00 90 ALA A O 1
ATOM 736 N N . LYS A 1 91 ? -10.794 1.383 4.436 1.00 91.75 91 LYS A N 1
ATOM 737 C CA . LYS A 1 91 ? -12.150 1.927 4.577 1.00 91.75 91 LYS A CA 1
ATOM 738 C C . LYS A 1 91 ? -13.007 1.096 5.537 1.00 91.75 91 LYS A C 1
ATOM 740 O O . LYS A 1 91 ? -13.692 1.682 6.370 1.00 91.75 91 LYS A O 1
ATOM 745 N N . ARG A 1 92 ? -12.982 -0.237 5.427 1.00 92.00 92 ARG A N 1
ATOM 746 C CA . ARG A 1 92 ? -13.738 -1.152 6.302 1.00 92.00 92 ARG A CA 1
ATOM 747 C C . ARG A 1 92 ? -13.331 -0.983 7.764 1.00 92.00 92 ARG A C 1
ATOM 749 O O . ARG A 1 92 ? -14.202 -0.883 8.623 1.00 92.00 92 ARG A O 1
ATOM 756 N N . VAL A 1 93 ? -12.029 -0.940 8.035 1.00 90.12 93 VAL A N 1
ATOM 757 C CA . VAL A 1 93 ? -11.491 -0.762 9.387 1.00 90.12 93 VAL A CA 1
ATOM 758 C C . VAL A 1 93 ? -11.849 0.625 9.927 1.00 90.12 93 VAL A C 1
ATOM 760 O O . VAL A 1 93 ? -12.433 0.727 11.003 1.00 90.12 93 VAL A O 1
ATOM 763 N N . ASN A 1 94 ? -11.627 1.688 9.147 1.00 88.69 9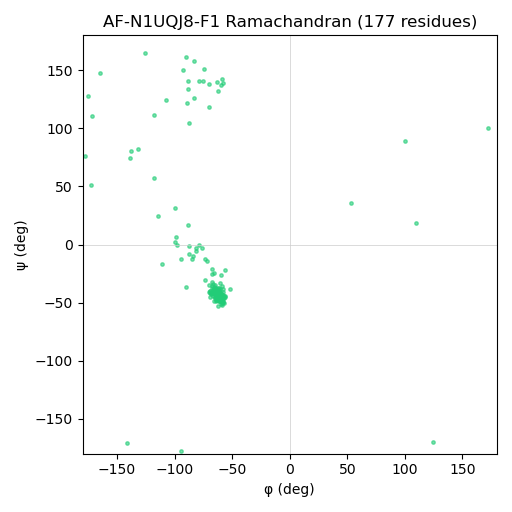4 ASN A N 1
ATOM 764 C CA . ASN A 1 94 ? -11.930 3.067 9.552 1.00 88.69 94 ASN A CA 1
ATOM 765 C C . ASN A 1 94 ? -13.405 3.319 9.885 1.00 88.69 94 ASN A C 1
ATOM 767 O O . ASN A 1 94 ? -13.698 4.227 10.653 1.00 88.69 94 ASN A O 1
ATOM 771 N N . GLN A 1 95 ? -14.340 2.546 9.325 1.00 87.19 95 GLN A N 1
ATOM 772 C CA . GLN A 1 95 ? -15.763 2.646 9.673 1.00 87.19 95 GLN A CA 1
ATOM 773 C C . GLN A 1 95 ? -16.072 2.202 11.106 1.00 87.19 95 GLN A C 1
ATOM 775 O O . GLN A 1 95 ? -17.135 2.536 11.624 1.00 87.19 95 GLN A O 1
ATOM 780 N N . LYS A 1 96 ? -15.188 1.410 11.714 1.00 83.38 96 LYS A N 1
ATOM 781 C CA . LYS A 1 96 ? -15.392 0.810 13.034 1.00 83.38 96 LYS A CA 1
ATOM 782 C C . 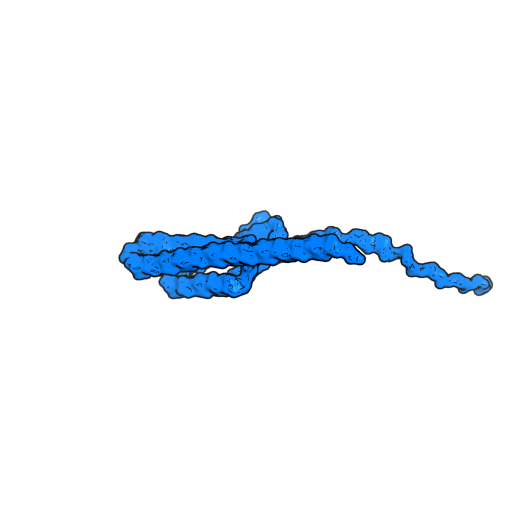LYS A 1 96 ? -14.476 1.401 14.105 1.00 83.38 96 LYS A C 1
ATOM 784 O O . LYS A 1 96 ? -14.767 1.249 15.285 1.00 83.38 96 LYS A O 1
ATOM 789 N N . LEU A 1 97 ? -13.410 2.093 13.704 1.00 75.25 97 LEU A N 1
ATOM 790 C CA . LEU A 1 97 ? -12.521 2.798 14.622 1.00 75.25 97 LEU A CA 1
ATOM 791 C C . LEU A 1 97 ? -13.162 4.091 15.135 1.00 75.25 97 LEU A C 1
ATOM 793 O O . LEU A 1 97 ? -13.775 4.838 14.372 1.00 75.25 97 LEU A O 1
ATOM 797 N N . LYS A 1 98 ? -12.954 4.394 16.422 1.00 73.81 98 LYS A N 1
ATOM 798 C CA . LYS A 1 98 ? -13.361 5.681 17.018 1.00 73.81 98 LYS A CA 1
ATOM 799 C C . LYS A 1 98 ? -12.656 6.863 16.346 1.00 73.81 98 LYS A C 1
ATOM 801 O O . LYS A 1 98 ? -13.260 7.916 16.158 1.00 73.81 98 LYS A O 1
ATOM 806 N N . VAL A 1 99 ? -11.386 6.680 15.981 1.00 76.44 99 VAL A N 1
ATOM 807 C CA . VAL A 1 99 ? -10.563 7.674 15.287 1.00 76.44 99 VAL A CA 1
ATOM 808 C C . VAL A 1 99 ? -10.159 7.103 13.927 1.00 76.44 99 VAL A C 1
ATOM 810 O O . VAL A 1 99 ? -9.386 6.147 13.874 1.00 76.44 99 VAL A O 1
ATOM 813 N N . PRO A 1 100 ? -10.676 7.652 12.814 1.00 78.50 100 PRO A N 1
ATOM 814 C CA . PRO A 1 100 ? -10.309 7.192 11.484 1.00 78.50 100 PRO A CA 1
ATOM 815 C C . PRO A 1 100 ? -8.825 7.404 11.195 1.00 78.50 100 PRO A C 1
ATOM 817 O O . PRO A 1 100 ? -8.255 8.460 11.475 1.00 78.50 100 PRO A O 1
ATOM 820 N N . ILE A 1 101 ? -8.216 6.424 10.539 1.00 73.69 101 ILE A N 1
ATOM 821 C CA . ILE A 1 101 ? -6.825 6.489 10.113 1.00 73.69 101 ILE A CA 1
ATOM 822 C C . ILE A 1 101 ? -6.737 7.250 8.797 1.00 73.69 101 ILE A C 1
ATOM 824 O O . ILE A 1 101 ? -7.372 6.875 7.806 1.00 73.69 101 ILE A O 1
ATOM 828 N N . SER A 1 102 ? -5.901 8.286 8.764 1.00 83.25 102 SER A N 1
ATOM 829 C CA . SER A 1 102 ? -5.507 8.957 7.527 1.00 83.25 102 SER A CA 1
ATOM 830 C C . SER A 1 102 ? -4.068 8.610 7.170 1.00 83.25 102 SER A C 1
ATOM 832 O O . SER A 1 102 ? -3.144 8.852 7.945 1.00 83.25 102 SER A O 1
ATOM 834 N N . PHE A 1 103 ? -3.875 8.093 5.959 1.00 87.62 103 PHE A N 1
ATOM 835 C CA . PHE A 1 103 ? -2.552 7.801 5.403 1.00 87.62 103 PHE A CA 1
ATOM 836 C C . PHE A 1 103 ? -2.055 8.899 4.458 1.00 87.62 103 PHE A C 1
ATOM 838 O O . PHE A 1 103 ? -1.012 8.740 3.830 1.00 87.62 103 PHE A O 1
ATOM 845 N N . GLN A 1 104 ? -2.774 10.023 4.347 1.00 91.44 104 GLN A N 1
ATOM 846 C CA . GLN A 1 104 ? -2.489 11.038 3.330 1.00 91.44 104 GLN A CA 1
ATOM 847 C C . GLN A 1 104 ? -1.076 11.611 3.455 1.00 91.44 104 GLN A C 1
ATOM 849 O O . GLN A 1 104 ? -0.379 11.756 2.456 1.00 91.44 104 GLN A O 1
ATOM 854 N N . VAL A 1 105 ? -0.629 11.893 4.682 1.00 90.62 105 VAL A N 1
ATOM 855 C CA . VAL A 1 105 ? 0.722 12.415 4.941 1.00 90.62 105 VAL A CA 1
ATOM 856 C C . VAL A 1 105 ? 1.786 11.440 4.439 1.00 90.62 105 VAL A C 1
ATOM 858 O O . VAL A 1 105 ? 2.737 11.847 3.777 1.00 90.62 105 VAL A O 1
ATOM 861 N N . GLN A 1 106 ? 1.598 10.146 4.697 1.00 92.19 106 GLN A N 1
ATOM 862 C CA . GLN A 1 106 ? 2.533 9.108 4.279 1.00 92.19 106 GLN A CA 1
ATOM 863 C C . GLN A 1 106 ? 2.526 8.912 2.759 1.00 92.19 106 GLN A C 1
ATOM 865 O O . GLN A 1 106 ? 3.588 8.850 2.150 1.00 92.19 106 GLN A O 1
ATOM 870 N N . LEU A 1 107 ? 1.345 8.858 2.136 1.00 94.81 107 LEU A N 1
ATOM 871 C CA . LEU A 1 107 ? 1.204 8.749 0.680 1.00 94.81 107 LEU A CA 1
ATOM 872 C C . LEU A 1 107 ? 1.851 9.934 -0.036 1.00 94.81 107 LEU A C 1
ATOM 874 O O . LEU A 1 107 ? 2.580 9.756 -1.010 1.00 94.81 107 LEU A O 1
ATOM 878 N N . ASN A 1 108 ? 1.632 11.139 0.483 1.00 95.50 108 ASN A N 1
ATOM 879 C CA . ASN A 1 108 ? 2.268 12.340 -0.027 1.00 95.50 108 ASN A CA 1
ATOM 880 C C . ASN A 1 108 ? 3.792 12.263 0.141 1.00 95.50 108 ASN A C 1
ATOM 882 O O . ASN A 1 108 ? 4.519 12.531 -0.808 1.00 95.50 108 ASN A O 1
ATOM 886 N N . SER A 1 109 ? 4.292 11.848 1.306 1.00 94.19 109 SER A N 1
ATOM 887 C CA . SER A 1 109 ? 5.733 11.674 1.529 1.00 94.19 109 SER A CA 1
ATOM 888 C C . SER A 1 109 ? 6.358 10.673 0.549 1.00 94.19 109 SER A C 1
ATOM 890 O O . SER A 1 109 ? 7.383 10.980 -0.054 1.00 94.19 109 SER A O 1
ATOM 892 N N . LEU A 1 110 ? 5.708 9.532 0.306 1.00 95.56 110 LEU A N 1
ATOM 893 C CA . LEU A 1 110 ? 6.174 8.527 -0.653 1.00 95.56 110 LEU A CA 1
ATOM 894 C C . LEU A 1 110 ? 6.163 9.036 -2.101 1.00 95.56 110 LEU A C 1
ATOM 896 O O . LEU A 1 110 ? 7.077 8.721 -2.864 1.00 95.56 110 LEU A O 1
ATOM 900 N N . LEU A 1 111 ? 5.169 9.843 -2.484 1.00 96.50 111 LEU A N 1
ATOM 901 C CA . LEU A 1 111 ? 5.144 10.490 -3.795 1.00 96.50 111 LEU A CA 1
ATOM 902 C C . LEU A 1 111 ? 6.335 11.441 -3.964 1.00 96.50 111 LEU A C 1
ATOM 904 O O . LEU A 1 111 ? 7.008 11.414 -4.993 1.00 96.50 111 LEU A O 1
ATOM 908 N N . HIS A 1 112 ? 6.604 12.264 -2.950 1.00 94.88 112 HIS A N 1
ATOM 909 C CA . HIS A 1 112 ? 7.729 13.200 -2.949 1.00 94.88 112 HIS A CA 1
ATOM 910 C C . HIS A 1 112 ? 9.079 12.467 -2.992 1.00 94.88 112 HIS A C 1
ATOM 912 O O . HIS A 1 112 ? 9.907 12.808 -3.832 1.00 94.88 112 HIS A O 1
ATOM 918 N N . GLU A 1 113 ? 9.258 11.396 -2.211 1.00 94.75 113 GLU A N 1
ATOM 919 C CA . GLU A 1 113 ? 10.441 10.517 -2.291 1.00 94.75 113 GLU A CA 1
ATOM 920 C C . GLU A 1 113 ? 10.617 9.945 -3.711 1.00 94.75 113 GLU A C 1
ATOM 922 O O . GLU A 1 113 ? 11.717 9.960 -4.269 1.00 94.75 113 GLU A O 1
ATOM 927 N N . GLY A 1 114 ? 9.531 9.480 -4.340 1.00 94.88 114 GLY A N 1
ATOM 928 C CA . GLY A 1 114 ? 9.559 8.974 -5.714 1.00 94.88 114 GLY A CA 1
ATOM 929 C C . GLY A 1 114 ? 9.993 10.031 -6.730 1.00 94.88 114 GLY A C 1
ATOM 930 O O . GLY A 1 114 ? 10.768 9.736 -7.639 1.00 94.88 114 GLY A O 1
ATOM 931 N N . LEU A 1 115 ? 9.534 11.274 -6.566 1.00 94.88 115 LEU A N 1
ATOM 932 C CA . LEU A 1 115 ? 9.914 12.402 -7.419 1.00 94.88 115 LEU A CA 1
ATOM 933 C C . LEU A 1 115 ? 11.381 12.802 -7.229 1.00 94.88 115 LEU A C 1
ATOM 935 O O . LEU A 1 115 ? 12.082 13.045 -8.210 1.00 94.88 115 LEU A O 1
ATOM 939 N N . GLU A 1 116 ? 11.861 12.838 -5.988 1.00 92.50 116 GLU A N 1
ATOM 940 C CA . GLU A 1 116 ? 13.254 13.158 -5.660 1.00 92.50 116 GLU A CA 1
ATOM 941 C C . GLU A 1 116 ? 14.222 12.112 -6.223 1.00 92.50 116 GLU A C 1
ATOM 943 O O . GLU A 1 116 ? 15.229 12.455 -6.843 1.00 92.50 116 GLU A O 1
ATOM 948 N N . THR A 1 117 ? 13.873 10.834 -6.079 1.00 92.88 117 THR A N 1
ATOM 949 C CA . THR A 1 117 ? 14.663 9.701 -6.585 1.00 92.88 117 THR A CA 1
ATOM 950 C C . THR A 1 117 ? 14.440 9.414 -8.070 1.00 92.88 117 THR A C 1
ATOM 952 O O . THR A 1 117 ? 15.133 8.572 -8.641 1.00 92.88 117 THR A O 1
ATOM 955 N N . LYS A 1 118 ? 13.493 10.112 -8.713 1.00 93.69 118 LYS A N 1
ATOM 956 C CA . LYS A 1 118 ? 13.051 9.877 -10.097 1.00 93.69 118 LYS A CA 1
ATOM 957 C C . LYS A 1 118 ? 12.639 8.418 -10.346 1.00 93.69 118 LYS A C 1
ATOM 959 O O . LYS A 1 118 ? 12.869 7.889 -11.431 1.00 93.69 118 LYS A O 1
ATOM 964 N N . ASN A 1 119 ? 12.031 7.770 -9.353 1.00 95.31 119 ASN A N 1
ATOM 965 C CA . ASN A 1 119 ? 11.547 6.396 -9.448 1.00 95.31 119 ASN A CA 1
ATOM 966 C C . ASN A 1 119 ? 10.107 6.372 -10.014 1.00 95.31 119 ASN A C 1
ATOM 968 O O . ASN A 1 119 ? 9.161 6.680 -9.283 1.00 95.31 119 ASN A O 1
ATOM 972 N N . PRO A 1 120 ? 9.901 5.993 -11.293 1.00 94.06 120 PRO A N 1
ATOM 973 C CA . PRO A 1 120 ? 8.586 6.056 -11.932 1.00 94.06 120 PRO A CA 1
ATOM 974 C C . PRO A 1 120 ? 7.567 5.103 -11.297 1.00 94.06 120 PRO A C 1
ATOM 976 O O . PRO A 1 120 ? 6.408 5.481 -11.136 1.00 94.06 120 PRO A O 1
ATOM 979 N N . THR A 1 121 ? 7.995 3.906 -10.888 1.00 95.31 121 THR A N 1
ATOM 980 C CA . THR A 1 121 ? 7.147 2.919 -10.206 1.00 95.31 121 THR A CA 1
ATOM 981 C C . THR A 1 121 ? 6.570 3.507 -8.924 1.00 95.31 121 THR A C 1
ATOM 983 O O . THR A 1 121 ? 5.357 3.495 -8.717 1.00 95.31 121 THR A O 1
ATOM 986 N N . GLN A 1 122 ? 7.432 4.096 -8.094 1.00 96.81 122 GLN A N 1
ATOM 987 C CA . GLN A 1 122 ? 7.020 4.710 -6.838 1.00 96.81 122 GLN A CA 1
ATOM 988 C C . GLN A 1 122 ? 6.078 5.898 -7.059 1.00 96.81 122 GLN A C 1
ATOM 990 O O . GLN A 1 122 ? 5.069 6.007 -6.362 1.00 96.81 122 GLN A O 1
ATOM 995 N N . ILE A 1 123 ? 6.360 6.758 -8.042 1.00 96.75 123 ILE A N 1
ATOM 996 C CA . ILE A 1 123 ? 5.502 7.901 -8.388 1.00 96.75 123 ILE A CA 1
ATOM 997 C C . ILE A 1 123 ? 4.095 7.424 -8.779 1.00 96.75 123 ILE A C 1
ATOM 999 O O . ILE A 1 123 ? 3.100 7.894 -8.223 1.00 96.75 123 ILE A O 1
ATOM 1003 N N . VAL A 1 124 ? 4.008 6.470 -9.712 1.00 96.25 124 VAL A N 1
ATOM 1004 C CA . VAL A 1 124 ? 2.731 5.951 -10.225 1.00 96.25 124 VAL A CA 1
ATOM 1005 C C . VAL A 1 124 ? 1.945 5.252 -9.121 1.00 96.25 124 VAL A C 1
ATOM 1007 O O . VAL A 1 124 ? 0.769 5.559 -8.920 1.00 96.25 124 VAL A O 1
ATOM 1010 N N . ASN A 1 125 ? 2.583 4.361 -8.363 1.00 97.81 125 ASN A N 1
ATOM 1011 C CA . ASN A 1 125 ? 1.901 3.619 -7.307 1.00 97.81 125 ASN A CA 1
ATOM 1012 C C . ASN A 1 125 ? 1.422 4.541 -6.180 1.00 97.81 125 ASN A C 1
ATOM 1014 O O . ASN A 1 125 ? 0.289 4.391 -5.724 1.00 97.81 125 ASN A O 1
ATOM 1018 N N . SER A 1 126 ? 2.229 5.533 -5.778 1.00 96.69 126 SER A N 1
ATOM 1019 C CA . SER A 1 126 ? 1.821 6.534 -4.779 1.00 96.69 126 SER A CA 1
ATOM 1020 C C . SER A 1 126 ? 0.563 7.277 -5.230 1.00 96.69 126 SER A C 1
ATOM 1022 O O . SER A 1 126 ? -0.382 7.441 -4.457 1.00 96.69 126 SER A O 1
ATOM 1024 N N . HIS A 1 127 ? 0.513 7.682 -6.503 1.00 95.62 127 HIS A N 1
ATOM 1025 C CA . HIS A 1 127 ? -0.660 8.342 -7.066 1.00 95.62 127 HIS A CA 1
ATOM 1026 C C . HIS A 1 127 ? -1.894 7.429 -7.072 1.00 95.62 127 HIS A C 1
ATOM 1028 O O . HIS A 1 127 ? -2.956 7.835 -6.598 1.00 95.62 127 HIS A O 1
ATOM 1034 N N . LEU A 1 128 ? -1.761 6.186 -7.543 1.00 95.88 128 LEU A N 1
ATOM 1035 C CA . LEU A 1 128 ? -2.861 5.214 -7.566 1.00 95.88 128 LEU A CA 1
ATOM 1036 C C . LEU A 1 128 ? -3.396 4.907 -6.157 1.00 95.88 128 LEU A C 1
ATOM 1038 O O . LEU A 1 128 ? -4.602 4.720 -5.962 1.00 95.88 128 LEU A O 1
ATOM 1042 N N . LEU A 1 129 ? -2.524 4.923 -5.148 1.00 95.38 129 LEU A N 1
ATOM 1043 C CA . LEU A 1 129 ? -2.895 4.784 -3.740 1.00 95.38 129 LEU A CA 1
ATOM 1044 C C . LEU A 1 129 ? -3.577 6.035 -3.158 1.00 95.38 129 LEU A C 1
ATOM 1046 O O . LEU A 1 129 ? -4.237 5.924 -2.128 1.00 95.38 129 LEU A O 1
ATOM 1050 N N . GLY A 1 130 ? -3.540 7.180 -3.846 1.00 94.44 130 GLY A N 1
ATOM 1051 C CA . GLY A 1 130 ? -4.269 8.399 -3.474 1.00 94.44 130 GLY A CA 1
ATOM 1052 C C . GLY A 1 130 ? -3.398 9.551 -2.974 1.00 94.44 130 GLY A C 1
ATOM 1053 O O . GLY A 1 130 ? -3.917 10.458 -2.326 1.00 94.44 130 GLY A O 1
ATOM 1054 N N . ALA A 1 131 ? -2.091 9.540 -3.249 1.00 95.25 131 ALA A N 1
ATOM 1055 C CA . A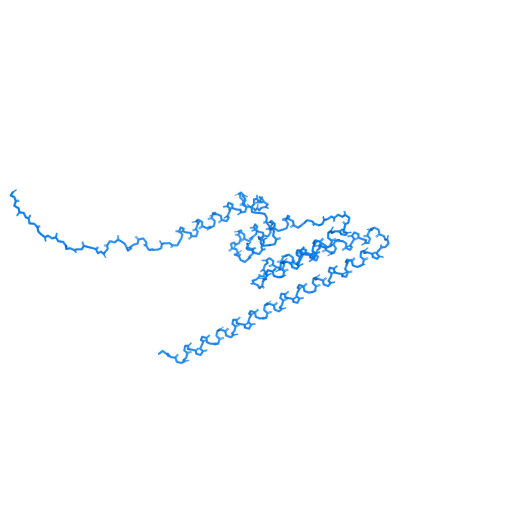LA A 1 131 ? -1.245 10.697 -2.978 1.00 95.25 131 ALA A CA 1
ATOM 1056 C C . ALA A 1 131 ? -1.738 11.942 -3.740 1.00 95.25 131 ALA A C 1
ATOM 1058 O O . ALA A 1 131 ? -2.180 11.859 -4.891 1.00 95.25 131 ALA A O 1
ATOM 1059 N N . ASP A 1 132 ? -1.638 13.095 -3.085 1.00 94.00 132 ASP A N 1
ATOM 1060 C CA . ASP A 1 132 ? -2.068 14.383 -3.615 1.00 94.00 132 ASP A CA 1
ATOM 1061 C C . ASP A 1 132 ? -0.928 15.063 -4.383 1.00 94.00 132 ASP A C 1
ATOM 1063 O O . ASP A 1 132 ? 0.138 15.363 -3.837 1.00 94.00 132 ASP A O 1
ATOM 1067 N N . TRP A 1 133 ? -1.182 15.351 -5.658 1.00 92.50 133 TRP A N 1
ATOM 1068 C CA . TRP A 1 133 ? -0.261 16.058 -6.542 1.00 92.50 133 TRP A CA 1
ATOM 1069 C C . TRP A 1 133 ? -0.007 17.509 -6.132 1.00 92.50 133 TRP A C 1
ATOM 1071 O O . TRP A 1 133 ? 1.044 18.059 -6.464 1.00 92.50 133 TRP A O 1
ATOM 1081 N N . GLU A 1 134 ? -0.936 18.134 -5.414 1.00 93.12 134 GLU A N 1
ATOM 1082 C CA . GLU A 1 134 ? -0.771 19.502 -4.922 1.00 93.12 134 GLU A CA 1
ATOM 1083 C C . GLU A 1 134 ? -0.062 19.551 -3.557 1.00 93.12 134 GLU A C 1
ATOM 1085 O O . GLU A 1 134 ? 0.254 20.635 -3.056 1.00 93.12 134 GLU A O 1
ATOM 1090 N N . SER A 1 135 ? 0.281 18.387 -2.988 1.00 90.94 135 SER A N 1
ATOM 1091 C CA . SER A 1 135 ? 1.048 18.295 -1.749 1.00 90.94 135 SER A CA 1
ATOM 1092 C C . SER A 1 135 ? 2.398 19.007 -1.852 1.00 90.94 135 SER A C 1
ATOM 1094 O O . SER A 1 135 ? 3.127 18.837 -2.834 1.00 90.94 135 SER A O 1
ATOM 1096 N N . LYS A 1 136 ? 2.768 19.716 -0.779 1.00 88.38 136 LYS A N 1
ATOM 1097 C CA . LYS A 1 136 ? 4.038 20.447 -0.605 1.00 88.38 136 LYS A CA 1
ATOM 1098 C C . LYS A 1 136 ? 4.919 19.855 0.506 1.00 88.38 136 LYS A C 1
ATOM 1100 O O . LYS A 1 136 ? 5.695 20.567 1.126 1.00 88.38 136 LYS A O 1
ATOM 1105 N N . THR A 1 137 ? 4.736 18.573 0.818 1.00 76.00 137 THR A N 1
ATOM 1106 C CA . THR A 1 137 ? 5.356 17.905 1.977 1.00 76.00 137 THR A CA 1
ATOM 1107 C C . THR A 1 137 ? 6.807 17.444 1.774 1.00 76.00 137 THR A C 1
ATOM 1109 O O . THR A 1 137 ? 7.363 16.871 2.704 1.00 76.00 137 THR A O 1
ATOM 1112 N N . GLY A 1 138 ? 7.403 17.606 0.588 1.00 66.56 138 GLY A N 1
ATOM 1113 C CA . GLY A 1 138 ? 8.766 17.133 0.287 1.00 66.56 138 GLY A CA 1
ATOM 1114 C C . GLY A 1 138 ? 9.864 18.171 0.483 1.00 66.56 138 GLY A C 1
ATOM 1115 O O . GLY A 1 138 ? 9.609 19.304 0.889 1.00 66.56 138 GLY A O 1
ATOM 1116 N N . PHE A 1 139 ? 11.103 17.774 0.177 1.00 69.38 139 PHE A N 1
ATOM 1117 C CA . PHE A 1 139 ? 12.296 18.601 0.385 1.00 69.38 139 PHE A CA 1
ATOM 1118 C C . PHE A 1 139 ? 12.564 19.595 -0.751 1.00 69.38 139 PHE A C 1
ATOM 1120 O O . PHE A 1 139 ? 13.420 20.471 -0.617 1.00 69.38 139 PHE A O 1
ATOM 1127 N N . PHE A 1 140 ? 11.852 19.486 -1.874 1.00 73.50 140 PHE A N 1
ATOM 1128 C CA . PHE A 1 140 ? 11.953 20.440 -2.974 1.00 73.50 140 PHE A CA 1
ATOM 1129 C C . PHE A 1 140 ? 10.912 21.561 -2.864 1.00 73.50 140 PHE A C 1
ATOM 1131 O O . PHE A 1 140 ? 9.795 21.380 -2.382 1.00 73.50 140 PHE A O 1
ATOM 1138 N N . TRP A 1 141 ? 11.270 22.739 -3.376 1.00 69.81 141 TRP A N 1
ATOM 1139 C CA . TRP A 1 141 ? 10.366 23.883 -3.439 1.00 69.81 141 TRP A CA 1
ATOM 1140 C C . TRP A 1 141 ? 9.257 23.642 -4.470 1.00 69.81 141 TRP A C 1
ATOM 1142 O O . TRP A 1 141 ? 9.530 23.503 -5.661 1.00 69.81 141 TRP A O 1
ATOM 1152 N N . GLY A 1 142 ? 8.000 23.620 -4.020 1.00 81.94 142 GLY A N 1
ATOM 1153 C CA . GLY A 1 142 ? 6.823 23.503 -4.888 1.00 81.94 142 GLY A CA 1
ATOM 1154 C C . GLY A 1 142 ? 5.905 22.334 -4.528 1.00 81.94 142 GLY A C 1
ATOM 1155 O O . GLY A 1 142 ? 6.034 21.730 -3.468 1.00 81.94 142 GLY A O 1
ATOM 1156 N N . SER A 1 143 ? 4.932 22.048 -5.397 1.00 90.31 143 SER A N 1
ATOM 1157 C CA . SER A 1 143 ? 4.055 20.881 -5.259 1.00 90.31 143 SER A CA 1
ATOM 1158 C C . SER A 1 143 ? 4.629 19.661 -5.983 1.00 90.31 143 SER A C 1
ATOM 1160 O O . SER A 1 143 ? 5.466 19.786 -6.882 1.00 90.31 143 SER A O 1
ATOM 1162 N N . ALA A 1 144 ? 4.158 18.461 -5.638 1.00 90.88 144 ALA A N 1
ATOM 1163 C CA . ALA A 1 144 ? 4.536 17.235 -6.349 1.00 90.88 144 ALA A CA 1
ATOM 1164 C C . ALA A 1 144 ? 4.331 17.361 -7.874 1.00 90.88 144 ALA A C 1
ATOM 1166 O O . ALA A 1 144 ? 5.182 16.958 -8.669 1.00 90.88 144 ALA A O 1
ATOM 1167 N N . LYS A 1 145 ? 3.249 18.023 -8.291 1.00 91.44 145 LYS A N 1
ATOM 1168 C CA . LYS A 1 145 ? 2.958 18.343 -9.692 1.00 91.44 145 LYS A CA 1
ATOM 1169 C C . LYS A 1 145 ? 4.008 19.237 -10.346 1.00 91.44 145 LYS A C 1
ATOM 1171 O O . LYS A 1 145 ? 4.407 18.965 -11.479 1.00 91.44 145 LYS A O 1
ATOM 1176 N N . SER A 1 146 ? 4.457 20.302 -9.674 1.00 91.00 146 SER A N 1
ATOM 1177 C CA . SER A 1 146 ? 5.475 21.192 -10.248 1.00 91.00 146 SER A CA 1
ATOM 1178 C C . SER A 1 146 ? 6.806 20.469 -10.426 1.00 91.00 146 SER A C 1
ATOM 1180 O O . SER A 1 146 ? 7.463 20.654 -11.448 1.00 91.00 146 SER A O 1
ATOM 1182 N N . LYS A 1 147 ? 7.167 19.583 -9.491 1.00 91.31 147 LYS A N 1
ATOM 1183 C CA . LYS A 1 147 ? 8.386 18.779 -9.611 1.00 91.31 147 LYS A CA 1
ATOM 1184 C C . LYS A 1 147 ? 8.307 17.739 -10.719 1.00 91.31 147 LYS A C 1
ATOM 1186 O O . LYS A 1 147 ? 9.271 17.573 -11.459 1.00 91.31 147 LYS A O 1
ATOM 1191 N N . LEU A 1 148 ? 7.161 17.078 -10.885 1.00 91.81 148 LEU A N 1
ATOM 1192 C CA . LEU A 1 148 ? 6.955 16.172 -12.016 1.00 91.81 148 LEU A CA 1
ATOM 1193 C C . LEU A 1 148 ? 7.130 16.909 -13.351 1.00 91.81 148 LEU A C 1
ATOM 1195 O O . LEU A 1 148 ? 7.809 16.407 -14.245 1.00 91.81 148 LEU A O 1
ATOM 1199 N N . LYS A 1 149 ? 6.566 18.118 -13.470 1.00 90.69 149 LYS A N 1
ATOM 1200 C CA . LYS A 1 149 ? 6.729 18.965 -14.657 1.00 90.69 149 LYS A CA 1
ATOM 1201 C C . LYS A 1 149 ? 8.204 19.289 -14.927 1.00 90.69 149 LYS A C 1
ATOM 1203 O O . LYS A 1 149 ? 8.656 19.092 -16.049 1.00 90.69 149 LYS A O 1
ATOM 1208 N N . GLU A 1 150 ? 8.955 19.697 -13.904 1.00 89.69 150 GLU A N 1
ATOM 1209 C CA . GLU A 1 150 ? 10.402 19.952 -13.999 1.00 89.69 150 GLU A CA 1
ATOM 1210 C C . GLU A 1 150 ? 11.174 18.718 -14.504 1.00 89.69 150 GLU A C 1
ATOM 1212 O O . GLU A 1 150 ? 12.003 18.828 -15.407 1.00 89.69 150 GLU A O 1
ATOM 1217 N N . ILE A 1 151 ? 10.878 17.525 -13.969 1.00 89.12 151 ILE A N 1
ATOM 1218 C CA . ILE A 1 151 ? 11.518 16.266 -14.391 1.00 89.12 151 ILE A CA 1
ATOM 1219 C C . ILE A 1 151 ? 11.231 15.978 -15.869 1.00 89.12 151 ILE A C 1
ATOM 1221 O O . ILE A 1 151 ? 12.146 15.620 -16.616 1.00 89.12 151 ILE A O 1
ATOM 1225 N N . LEU A 1 152 ? 9.980 16.147 -16.305 1.00 88.62 152 LEU A N 1
ATOM 1226 C CA . LEU A 1 152 ? 9.583 15.911 -17.694 1.00 88.62 152 LEU A CA 1
ATOM 1227 C C . LEU A 1 152 ? 10.267 16.902 -18.644 1.00 88.62 152 LEU A C 1
ATOM 1229 O O . LEU A 1 152 ? 10.839 16.487 -19.650 1.00 88.62 152 LEU A O 1
ATOM 1233 N N . GLU A 1 153 ? 10.280 18.190 -18.300 1.00 89.19 153 GLU A N 1
ATOM 1234 C CA . GLU A 1 153 ? 10.928 19.243 -19.092 1.00 89.19 153 GLU A CA 1
ATOM 1235 C C . GLU A 1 153 ? 12.448 19.044 -19.189 1.00 89.19 153 GLU A C 1
ATOM 1237 O O . GLU A 1 153 ? 13.013 19.155 -20.278 1.00 89.19 153 GLU A O 1
ATOM 1242 N N . GLY A 1 154 ? 13.107 18.666 -18.090 1.00 79.69 154 GLY A N 1
ATOM 1243 C CA . GLY A 1 154 ? 14.536 18.344 -18.085 1.00 79.69 154 GLY A CA 1
ATOM 1244 C C . GLY A 1 154 ? 14.882 17.111 -18.929 1.00 79.69 154 GLY A C 1
ATOM 1245 O O . GLY A 1 154 ? 15.921 17.085 -19.586 1.00 79.69 154 GLY A O 1
ATOM 1246 N N . THR A 1 155 ? 13.996 16.112 -18.976 1.00 74.38 155 THR A N 1
ATOM 1247 C CA . THR A 1 155 ? 14.179 14.910 -19.814 1.00 74.38 155 THR A CA 1
ATOM 1248 C C . THR A 1 155 ? 14.029 15.224 -21.308 1.00 74.38 155 THR A C 1
ATOM 1250 O O . THR A 1 155 ? 14.749 14.676 -22.140 1.00 74.38 155 THR A O 1
ATOM 1253 N N . VAL A 1 156 ? 13.136 16.152 -21.675 1.00 61.28 156 VAL A N 1
ATOM 1254 C CA . VAL A 1 156 ? 12.970 16.600 -23.072 1.00 61.28 156 VAL A CA 1
ATOM 1255 C C . VAL A 1 156 ? 14.196 17.380 -23.566 1.00 61.28 156 VAL A C 1
ATOM 1257 O O . VAL A 1 156 ? 14.556 17.280 -24.739 1.00 61.28 156 VAL A O 1
ATOM 1260 N N . GLN A 1 157 ? 14.876 18.120 -22.686 1.00 57.66 157 GLN A N 1
ATOM 1261 C CA . GLN A 1 157 ? 16.070 18.891 -23.048 1.00 57.66 157 GLN A CA 1
ATOM 1262 C C . GLN A 1 157 ? 17.313 18.019 -23.288 1.00 57.66 157 GLN A C 1
ATOM 1264 O O . GLN A 1 157 ? 18.139 18.367 -24.130 1.00 57.66 157 GLN A O 1
ATOM 1269 N N . THR A 1 158 ? 17.436 16.870 -22.618 1.00 54.53 158 THR A N 1
ATOM 1270 C CA . THR A 1 158 ? 18.544 15.917 -22.828 1.00 54.53 158 THR A CA 1
ATOM 1271 C C . THR A 1 158 ? 18.298 14.936 -23.983 1.00 54.53 158 THR A C 1
ATOM 1273 O O . THR A 1 158 ? 19.230 14.277 -24.440 1.00 54.53 158 THR A O 1
ATOM 1276 N N . GLY A 1 159 ? 17.069 14.862 -24.504 1.00 47.97 159 GLY A N 1
ATOM 1277 C CA . GLY A 1 159 ? 16.635 13.902 -25.524 1.00 47.97 159 GLY A CA 1
ATOM 1278 C C . GLY A 1 159 ? 16.821 14.303 -26.994 1.00 47.97 159 GLY A C 1
ATOM 1279 O O . GLY A 1 159 ? 16.183 13.690 -27.848 1.00 47.97 159 GLY A O 1
ATOM 1280 N N . ASN A 1 160 ? 17.647 15.301 -27.343 1.00 45.06 160 ASN A N 1
ATOM 1281 C CA . ASN A 1 160 ? 17.860 15.655 -28.756 1.00 45.06 160 ASN A CA 1
ATOM 1282 C C . ASN A 1 160 ? 19.337 15.805 -29.175 1.00 45.06 160 ASN A C 1
ATOM 1284 O O . ASN A 1 160 ? 19.821 16.928 -29.319 1.00 45.06 160 ASN A O 1
ATOM 1288 N N . PRO A 1 161 ? 20.031 14.692 -29.474 1.00 48.19 161 PRO A N 1
ATOM 1289 C CA . PRO A 1 161 ? 21.285 14.716 -30.229 1.00 48.19 161 PRO A CA 1
ATOM 1290 C C . PRO A 1 161 ? 21.084 14.936 -31.748 1.00 48.19 161 PRO A C 1
ATOM 1292 O O . PRO A 1 161 ? 22.056 15.078 -32.478 1.00 48.19 161 PRO A O 1
ATOM 1295 N N . ASN A 1 162 ? 19.845 15.021 -32.252 1.00 45.19 162 ASN A N 1
ATOM 1296 C CA . ASN A 1 162 ? 19.523 15.106 -33.685 1.00 45.19 162 ASN A CA 1
ATOM 1297 C C . ASN A 1 162 ? 19.212 16.529 -34.188 1.00 45.19 162 ASN A C 1
ATOM 1299 O O . ASN A 1 162 ? 18.465 16.707 -35.153 1.00 45.19 162 ASN A O 1
ATOM 1303 N N . LYS A 1 163 ? 19.818 17.567 -33.598 1.00 43.88 163 LYS A N 1
ATOM 1304 C CA . LYS A 1 163 ? 19.825 18.905 -34.223 1.00 43.88 163 LYS A CA 1
ATOM 1305 C C . LYS A 1 163 ? 20.854 19.062 -35.356 1.00 43.88 163 LYS A C 1
ATOM 1307 O O . LYS A 1 163 ? 20.860 20.114 -35.986 1.00 43.88 163 LYS A O 1
ATOM 1312 N N . GLU A 1 164 ? 21.647 18.037 -35.682 1.00 42.16 164 GLU A N 1
ATOM 1313 C CA . GLU A 1 164 ? 22.680 18.122 -36.735 1.00 42.16 164 GLU A CA 1
ATOM 1314 C C . GLU A 1 164 ? 22.293 17.576 -38.123 1.00 42.16 164 GLU A C 1
ATOM 1316 O O . GLU A 1 164 ? 23.063 17.726 -39.066 1.00 42.16 164 GLU A O 1
ATOM 1321 N N . PHE A 1 165 ? 21.084 17.046 -38.338 1.00 42.03 165 PHE A N 1
ATOM 1322 C CA . PHE A 1 165 ? 20.676 16.552 -39.667 1.00 42.03 165 PHE A CA 1
ATOM 1323 C C . PHE A 1 165 ? 19.472 17.296 -40.252 1.00 42.03 165 PHE A C 1
ATOM 1325 O O . PHE A 1 165 ? 18.461 16.710 -40.628 1.00 42.03 165 PHE A O 1
ATOM 1332 N N . LYS A 1 166 ? 19.599 18.616 -40.390 1.00 41.47 166 LYS A N 1
ATOM 1333 C CA . LYS A 1 166 ? 18.868 19.385 -41.407 1.00 41.47 166 LYS A CA 1
ATOM 1334 C C . LYS A 1 166 ? 19.817 20.400 -42.024 1.00 41.47 166 LYS A C 1
ATOM 1336 O O . LYS A 1 166 ? 19.830 21.546 -41.605 1.00 41.47 166 LYS A O 1
ATOM 1341 N N . ASN A 1 167 ? 20.638 19.936 -42.965 1.00 37.28 167 ASN A N 1
ATOM 1342 C CA . ASN A 1 167 ? 21.107 20.691 -44.137 1.00 37.28 167 ASN A CA 1
ATOM 1343 C C . ASN A 1 167 ? 21.898 19.769 -45.084 1.00 37.28 167 ASN A C 1
ATOM 1345 O O . ASN A 1 167 ? 23.006 20.078 -45.497 1.00 37.28 167 ASN A O 1
ATOM 1349 N N . CYS A 1 168 ? 21.314 18.627 -45.451 1.00 34.00 168 CYS A N 1
ATOM 1350 C CA . CYS A 1 168 ? 21.794 17.807 -46.565 1.00 34.00 168 CYS A CA 1
ATOM 1351 C C . CYS A 1 168 ? 20.598 17.295 -47.369 1.00 34.00 168 CYS A C 1
ATOM 1353 O O . CYS A 1 168 ? 20.227 16.138 -47.243 1.00 34.00 168 CYS A O 1
ATOM 1355 N N . SER A 1 169 ? 19.981 18.181 -48.156 1.00 33.84 169 SER A N 1
ATOM 1356 C CA . SER A 1 169 ? 19.368 17.861 -49.456 1.00 33.84 169 SER A CA 1
ATOM 1357 C C . SER A 1 169 ? 18.588 19.071 -49.966 1.00 33.84 169 SER A C 1
ATOM 1359 O O . SER A 1 169 ? 17.473 19.322 -49.517 1.00 33.84 169 SER A O 1
ATOM 1361 N N . LEU A 1 170 ? 19.189 19.814 -50.893 1.00 31.53 170 LEU A N 1
ATOM 1362 C CA . LEU A 1 170 ? 18.565 20.251 -52.149 1.00 31.53 170 LEU A CA 1
ATOM 1363 C C . LEU A 1 170 ? 19.620 21.031 -52.937 1.00 31.53 170 LEU A C 1
ATOM 1365 O O . LEU A 1 170 ? 19.649 22.258 -52.990 1.00 31.53 170 LEU A O 1
ATOM 1369 N N . SER A 1 171 ? 20.540 20.278 -53.532 1.00 37.78 171 SER A N 1
ATOM 1370 C CA . SER A 1 171 ? 21.184 20.714 -54.757 1.00 37.78 171 SER A CA 1
ATOM 1371 C C . SER A 1 171 ? 20.195 20.554 -55.920 1.00 37.78 171 SER A C 1
ATOM 1373 O O . SER A 1 171 ? 19.382 19.632 -55.938 1.00 37.78 171 SER A O 1
ATOM 1375 N N . ILE A 1 172 ? 20.376 21.428 -56.916 1.00 35.50 172 ILE A N 1
ATOM 1376 C CA . ILE A 1 172 ? 19.854 21.402 -58.295 1.00 35.50 172 ILE A CA 1
ATOM 1377 C C . ILE A 1 172 ? 18.627 22.299 -58.555 1.00 35.50 172 ILE A C 1
ATOM 1379 O O . ILE A 1 172 ? 17.478 21.874 -58.549 1.00 35.50 172 ILE A O 1
ATOM 1383 N N . SER A 1 173 ? 18.897 23.553 -58.935 1.00 31.81 173 SER A N 1
ATOM 1384 C CA . SER A 1 173 ? 18.680 24.012 -60.323 1.00 31.81 173 SER A CA 1
ATOM 1385 C C . SER A 1 173 ? 19.252 25.428 -60.552 1.00 31.81 173 SER A C 1
ATOM 1387 O O . SER A 1 173 ? 18.756 26.428 -60.050 1.00 31.81 173 SER A O 1
ATOM 1389 N N . LYS A 1 174 ? 20.329 25.517 -61.342 1.00 40.47 174 LYS A N 1
ATOM 1390 C CA . LYS A 1 174 ? 20.542 26.635 -62.293 1.00 40.47 174 LYS A CA 1
ATOM 1391 C C . LYS A 1 174 ? 19.746 26.277 -63.567 1.00 40.47 174 LYS A C 1
ATOM 1393 O O . LYS A 1 174 ? 19.562 25.074 -63.761 1.00 40.47 174 LYS A O 1
ATOM 1398 N N . PRO A 1 175 ? 19.330 27.201 -64.468 1.00 40.34 175 PRO A N 1
ATOM 1399 C CA . PRO A 1 175 ? 20.028 28.428 -64.911 1.00 40.34 175 PRO A CA 1
ATOM 1400 C C . PRO A 1 175 ? 19.041 29.625 -65.110 1.00 40.34 175 PRO A C 1
ATOM 1402 O O . PRO A 1 175 ? 17.906 29.518 -64.680 1.00 40.34 175 PRO A O 1
ATOM 1405 N N . LYS A 1 176 ? 19.300 30.823 -65.660 1.00 37.22 176 LYS A N 1
ATOM 1406 C CA . LYS A 1 176 ? 20.131 31.372 -66.753 1.00 37.22 176 LYS A CA 1
ATOM 1407 C C . LYS A 1 176 ? 20.205 32.906 -66.538 1.00 37.22 176 LYS A C 1
ATOM 1409 O O . LYS A 1 176 ? 19.233 33.496 -66.080 1.00 37.22 176 LYS A O 1
ATOM 1414 N N . ARG A 1 177 ? 21.319 33.548 -66.911 1.00 41.84 177 ARG A N 1
ATOM 1415 C CA . ARG A 1 177 ? 21.398 35.010 -67.137 1.00 41.84 177 ARG A CA 1
ATOM 1416 C C . ARG A 1 177 ? 20.818 35.358 -68.512 1.00 41.84 177 ARG A C 1
ATOM 1418 O O . ARG A 1 177 ? 21.130 34.618 -69.436 1.00 41.84 177 ARG A O 1
ATOM 1425 N N . PHE A 1 178 ? 20.077 36.465 -68.605 1.00 41.97 178 PHE A N 1
ATOM 1426 C CA . PHE A 1 178 ? 19.853 37.407 -69.731 1.00 41.97 178 PHE A CA 1
ATOM 1427 C C . PHE A 1 178 ? 18.975 38.533 -69.129 1.00 41.97 178 PHE A C 1
ATOM 1429 O O . PHE A 1 178 ? 17.985 38.192 -68.488 1.00 41.97 178 PHE A O 1
ATOM 1436 N N . ASN A 1 179 ? 19.229 39.842 -69.183 1.00 43.22 179 ASN A N 1
ATOM 1437 C CA . ASN A 1 179 ? 20.257 40.705 -69.776 1.00 43.22 179 ASN A CA 1
ATOM 1438 C C . ASN A 1 179 ? 20.861 41.599 -68.686 1.00 43.22 179 ASN A C 1
ATOM 1440 O O . ASN A 1 179 ? 20.116 41.925 -67.736 1.00 43.22 179 ASN A O 1
#

Organism: NCBI:txid1085541

Mean predicted aligned error: 10.34 Å

Foldseek 3Di:
DDPVVVVVVVVVVVVVVVVLVVLLVVLVVLLVVLVVLLVVLLVQLVVDPDPVSVVVSVVSNLVSLLVLLVSLLPGPNHDLVSLVVSVVSLVVSQVVDPHRDDCQLVLQAQLQVCLVVVPPSNVVRSVSNPHDQQDPNHPDPGGSVVSVVVVVVVVVVVPDPPPPPPDPDDDDDDDDDDD

Sequence (179 aa):
MDGSYKSFRETIEKKAETSEKTGRSHLSNRLETIYLLIEREFTAEALADAEEEKESHQNKIHEAFREGIITLTKSEFTNLTQIDRIKKEAKRVNQKLKVPISFQVQLNSLLHEGLETKNPTQIVNSHLLGADWESKTGFFWGSAKSKLKEILEGTVQTGNPNKEFKNCSLSISKPKRFN

Solvent-accessible surface area (backbone atoms only — not comparable to full-atom values): 10262 Å² total; per-residue (Å²): 136,60,71,64,61,55,54,52,49,55,52,53,52,53,51,51,53,51,50,51,54,51,49,38,51,53,52,53,55,54,50,50,52,35,52,53,48,34,54,51,30,54,52,49,30,75,69,45,86,50,68,70,55,26,52,54,25,50,52,52,34,50,51,34,50,52,51,48,52,52,52,45,21,71,36,88,64,58,49,68,70,61,52,51,48,53,53,51,51,53,51,59,51,35,75,72,42,94,70,63,81,78,59,57,70,57,29,29,41,46,28,31,52,13,61,75,70,66,36,63,56,24,34,52,36,15,44,76,73,61,27,51,50,77,40,60,78,46,96,59,95,57,29,46,49,56,51,53,50,52,54,53,53,55,50,60,70,74,70,61,88,73,80,78,79,82,84,87,84,83,87,88,81,86,87,82,92,86,133

Nearest PDB structures (foldseek):
  4tql-assembly1_A  TM=4.809E-01  e=4.448E+00  synthetic construct
  8pwn-assembly1_A  TM=4.052E-01  e=3.583E+00  Homo sapiens
  5c6g-assembly2_C  TM=4.467E-01  e=6.855E+00  Eremothecium gossypii ATCC 10895

pLDDT: mean 84.06, std 18.25, range [31.53, 97.81]

Radius of gyration: 26.52 Å; Cα contacts (8 Å, |Δi|>4): 146; chains: 1; bounding box: 38×61×98 Å